Protein AF-A0A644W2Z3-F1 (afdb_monomer)

Radius of gyration: 25.68 Å; Cα contacts (8 Å, |Δi|>4): 340; chains: 1; bounding box: 60×40×108 Å

Mean predicted aligned error: 16.36 Å

Solvent-accessible surface area (backbone atoms only — not comparable to full-atom values): 16201 Å² total; per-residue (Å²): 137,87,83,84,83,78,84,81,80,83,79,80,77,82,80,78,77,84,77,91,68,95,69,83,74,80,77,59,78,66,73,78,64,91,56,64,47,44,32,30,43,42,56,93,94,45,78,45,81,32,85,63,84,60,88,84,63,58,72,86,45,50,69,46,75,46,77,49,80,55,72,79,65,33,70,81,72,58,64,94,66,31,38,37,41,35,30,56,38,76,94,42,46,70,62,50,50,54,54,52,69,72,38,80,87,69,62,69,73,77,52,69,68,64,51,45,52,51,52,52,50,51,62,73,50,36,53,70,62,67,74,42,84,70,76,43,33,40,53,72,45,79,69,48,68,73,48,52,83,80,54,59,94,83,44,50,63,40,83,45,53,73,68,54,46,44,55,49,22,52,76,55,81,26,43,38,70,30,37,39,79,48,76,46,78,77,49,85,49,30,38,33,35,38,74,44,55,31,40,39,38,44,47,77,52,88,41,64,79,99,46,85,43,58,66,49,80,46,64,45,74,70,86,75,79,88,80,68,95,74,42,37,32,30,32,35,57,36,78,91,76,72,42,78,40,81,78,43,40,77,54,56,70,81,80,78,73,87,124

Foldseek 3Di:
DDDDDDDDDPPPPPPPDDDDDPPPPPQDPDDPPPQDAWEWEDQPPDIATDSDDDPPDDPVQWDDKDWADDPVVCVVVDDDPTHIYTYGDNVCPVVVVVVSVVVPRPLPPPDLVQVLVVVVVLLVLLVVLQPDDAAAEADDDPSCVVNVVVDDPPGSYDDDDPVRVQVVCVVVVQKDWHWYWDKDDPHNFKIFIATWIKMWGKDADFDQVVHTDGMDITIDTDDDDDPDDFGQWMWGQDPVVRHIDTPDGDSHDPPPPPD

pLDDT: mean 76.12, std 21.19, range [25.47, 96.94]

Nearest PDB structures (foldseek):
  1std-assembly1_A  TM=4.088E-01  e=5.490E-01  Pyricularia grisea
  5std-assembly1_A  TM=3.523E-01  e=4.591E-01  Pyricularia grisea
  3clo-assembly2_C-2  TM=1.960E-01  e=9.961E-01  Bacteroides thetaiotaomicron VPI-5482
  7ye4-assembly1_P  TM=2.537E-01  e=9.582E+00  Escherichia coli O157:H7

Sequence (259 aa):
MRYIFSILIFSLSLLAYGQDKNDINVRINNEPLDSLPKFVIKMDKTEYFLDSIPNSINPNWIDKIEVLKSEEQKYLYGNGNGVVLIYPKKKYFKQISSLLETIPNNQEQIDKQTLDSIYLKALNSRIDLQLSSGWKFIEPNEQIDRIKNNFDHNSVYKFLSADELFDYAYKHGKSLKLYRVTHKQISNDTIDINFGDLALKVKKGIFFKNGLHFREANYSIACGGTNGYIPDFRFVYDKETNNWKIIGGNCKTPEWTDK

Structure (mmCIF, N/CA/C/O backbone):
data_AF-A0A644W2Z3-F1
#
_entry.id   AF-A0A644W2Z3-F1
#
loop_
_atom_site.group_PDB
_atom_site.id
_atom_site.type_symbol
_atom_site.label_atom_id
_atom_site.label_alt_id
_atom_site.label_comp_id
_atom_site.label_asym_id
_atom_site.label_entity_id
_atom_site.label_seq_id
_atom_site.pdbx_PDB_ins_code
_atom_site.Cartn_x
_atom_site.Cartn_y
_atom_site.Cartn_z
_atom_site.occupancy
_atom_site.B_iso_or_equiv
_atom_site.auth_seq_id
_atom_site.auth_comp_id
_atom_site.auth_asym_id
_atom_site.auth_atom_id
_atom_site.pdbx_PDB_model_num
ATOM 1 N N . MET A 1 1 ? 16.800 -9.807 -78.784 1.00 40.53 1 MET A N 1
ATOM 2 C CA . MET A 1 1 ? 17.131 -10.635 -77.604 1.00 40.53 1 MET A CA 1
ATOM 3 C C . MET A 1 1 ? 16.375 -10.082 -76.406 1.00 40.53 1 MET A C 1
ATOM 5 O O . MET A 1 1 ? 16.626 -8.950 -76.018 1.00 40.53 1 MET A O 1
ATOM 9 N N . ARG A 1 2 ? 15.371 -10.819 -75.918 1.00 31.81 2 ARG A N 1
ATOM 10 C CA . ARG A 1 2 ? 14.531 -10.457 -74.765 1.00 31.81 2 ARG A CA 1
ATOM 11 C C . ARG A 1 2 ? 15.183 -11.030 -73.506 1.00 31.81 2 ARG A C 1
ATOM 13 O O . ARG A 1 2 ? 15.271 -12.247 -73.400 1.00 31.81 2 ARG A O 1
ATOM 20 N N . TYR A 1 3 ? 15.609 -10.180 -72.577 1.00 39.88 3 TYR A N 1
ATOM 21 C CA . TYR A 1 3 ? 16.025 -10.617 -71.245 1.00 39.88 3 TYR A CA 1
ATOM 22 C C . TYR A 1 3 ? 14.854 -10.422 -70.281 1.00 39.88 3 TYR A C 1
ATOM 24 O O . TYR A 1 3 ? 14.465 -9.301 -69.966 1.00 39.88 3 TYR A O 1
ATOM 32 N N . ILE A 1 4 ? 14.258 -11.542 -69.880 1.00 38.62 4 ILE A N 1
ATOM 33 C CA . ILE A 1 4 ? 13.295 -11.648 -68.786 1.00 38.62 4 ILE A CA 1
ATOM 34 C C . ILE A 1 4 ? 14.135 -11.719 -67.509 1.00 38.62 4 ILE A C 1
ATOM 36 O O . ILE A 1 4 ? 14.845 -12.700 -67.306 1.00 38.62 4 ILE A O 1
ATOM 40 N N . PHE A 1 5 ? 14.096 -10.681 -66.674 1.00 36.28 5 PHE A N 1
ATOM 41 C CA . PHE A 1 5 ? 14.644 -10.762 -65.321 1.00 36.28 5 PHE A CA 1
ATOM 42 C C . PHE A 1 5 ? 13.539 -11.249 -64.386 1.00 36.28 5 PHE A C 1
ATOM 44 O O . PHE A 1 5 ? 12.604 -10.523 -64.052 1.00 36.28 5 PHE A O 1
ATOM 51 N N . SER A 1 6 ? 13.632 -12.525 -64.033 1.00 41.72 6 SER A N 1
ATOM 52 C CA . SER A 1 6 ? 12.763 -13.210 -63.085 1.00 41.72 6 SER A CA 1
ATOM 53 C C . SER A 1 6 ? 12.918 -12.609 -61.685 1.00 41.72 6 SER A C 1
ATOM 55 O O . SER A 1 6 ? 14.027 -12.495 -61.166 1.00 41.72 6 SER A O 1
ATOM 57 N N . ILE A 1 7 ? 11.795 -12.238 -61.072 1.00 42.91 7 ILE A N 1
ATOM 58 C CA . ILE A 1 7 ? 11.703 -11.778 -59.682 1.00 42.91 7 ILE A CA 1
ATOM 59 C C . ILE A 1 7 ? 11.961 -12.976 -58.760 1.00 42.91 7 ILE A C 1
ATOM 61 O O . ILE A 1 7 ? 11.204 -13.946 -58.770 1.00 42.91 7 ILE A O 1
ATOM 65 N N . LEU A 1 8 ? 13.025 -12.908 -57.958 1.00 31.17 8 LEU A N 1
ATOM 66 C CA . LEU A 1 8 ? 13.339 -13.898 -56.930 1.00 31.17 8 LEU A CA 1
ATOM 67 C C . LEU A 1 8 ? 12.617 -13.505 -55.628 1.00 31.17 8 LEU A C 1
ATOM 69 O O . LEU A 1 8 ? 13.056 -12.612 -54.905 1.00 31.17 8 LEU A O 1
ATOM 73 N N . ILE A 1 9 ? 11.482 -14.144 -55.346 1.00 38.66 9 ILE A N 1
ATOM 74 C CA . ILE A 1 9 ? 10.761 -14.001 -54.075 1.00 38.66 9 ILE A CA 1
ATOM 75 C C . ILE A 1 9 ? 11.461 -14.899 -53.049 1.00 38.66 9 ILE A C 1
ATOM 77 O O . ILE A 1 9 ? 11.311 -16.118 -53.081 1.00 38.66 9 ILE A O 1
ATOM 81 N N . PHE A 1 10 ? 12.236 -14.306 -52.139 1.00 34.66 10 PHE A N 1
ATOM 82 C CA . PHE A 1 10 ? 12.737 -15.011 -50.959 1.00 34.66 10 PHE A CA 1
ATOM 83 C C . PHE A 1 10 ? 11.573 -15.244 -49.988 1.00 34.66 10 PHE A C 1
ATOM 85 O O . PHE A 1 10 ? 11.178 -14.361 -49.228 1.00 34.66 10 PHE A O 1
ATOM 92 N N . SER A 1 11 ? 11.013 -16.452 -50.009 1.00 36.81 11 SER A N 1
ATOM 93 C CA . SER A 1 11 ? 10.163 -16.965 -48.940 1.00 36.81 11 SER A CA 1
ATOM 94 C C . SER A 1 11 ? 11.033 -17.263 -47.715 1.00 36.81 11 SER A C 1
ATOM 96 O O . SER A 1 11 ? 11.627 -18.336 -47.612 1.00 36.81 11 SER A O 1
ATOM 98 N N . LEU A 1 12 ? 11.129 -16.316 -46.782 1.00 36.84 12 LEU A N 1
ATOM 99 C CA . LEU A 1 12 ? 11.615 -16.599 -45.432 1.00 36.84 12 LEU A CA 1
ATOM 100 C C . LEU A 1 12 ? 10.528 -17.385 -44.694 1.00 36.84 12 LEU A C 1
ATOM 102 O O . LEU A 1 12 ? 9.583 -16.828 -44.138 1.00 36.84 12 LEU A O 1
ATOM 106 N N . SER A 1 13 ? 10.657 -18.708 -44.737 1.00 37.91 13 SER A N 1
ATOM 107 C CA . SER A 1 13 ? 9.928 -19.634 -43.884 1.00 37.91 13 SER A CA 1
ATOM 108 C C . SER A 1 13 ? 10.239 -19.322 -42.420 1.00 37.91 13 SER A C 1
ATOM 110 O O . SER A 1 13 ? 11.370 -19.483 -41.959 1.00 37.91 13 SER A O 1
ATOM 112 N N . LEU A 1 14 ? 9.211 -18.874 -41.703 1.00 32.94 14 LEU A N 1
ATOM 113 C CA . LEU A 1 14 ? 9.161 -18.767 -40.252 1.00 32.94 14 LEU A CA 1
ATOM 114 C C . LEU A 1 14 ? 9.416 -20.151 -39.639 1.00 32.94 14 LEU A C 1
ATOM 116 O O . LEU A 1 14 ? 8.505 -20.969 -39.530 1.00 32.94 14 LEU A O 1
ATOM 120 N N . LEU A 1 15 ? 10.651 -20.417 -39.219 1.00 34.41 15 LEU A N 1
ATOM 121 C CA . LEU A 1 15 ? 10.940 -21.497 -38.280 1.00 34.41 15 LEU A CA 1
ATOM 122 C C . LEU A 1 15 ? 10.570 -21.007 -36.879 1.00 34.41 15 LEU A C 1
ATOM 124 O O . LEU A 1 15 ? 11.398 -20.507 -36.121 1.00 34.41 15 LEU A O 1
ATOM 128 N N . ALA A 1 16 ? 9.281 -21.128 -36.566 1.00 32.34 16 ALA A N 1
ATOM 129 C CA . ALA A 1 16 ? 8.791 -21.136 -35.201 1.00 32.34 16 ALA A CA 1
ATOM 130 C C . ALA A 1 16 ? 9.330 -22.397 -34.512 1.00 32.34 16 ALA A C 1
ATOM 132 O O . ALA A 1 16 ? 8.786 -23.487 -34.666 1.00 32.34 16 ALA A O 1
ATOM 133 N N . TYR A 1 17 ? 10.421 -22.253 -33.762 1.00 34.41 17 TYR A N 1
ATOM 134 C CA . TYR A 1 17 ? 10.773 -23.237 -32.749 1.00 34.41 17 TYR A CA 1
ATOM 135 C C . TYR A 1 17 ? 9.863 -23.021 -31.543 1.00 34.41 17 TYR A C 1
ATOM 137 O O . TYR A 1 17 ? 9.961 -22.017 -30.836 1.00 34.41 17 TYR A O 1
ATOM 145 N N . G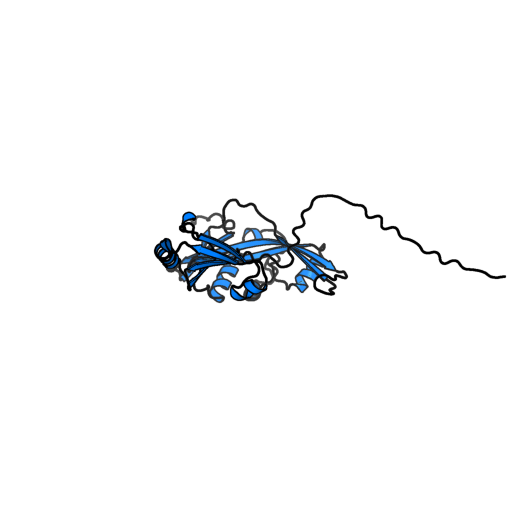LY A 1 18 ? 8.956 -23.975 -31.339 1.00 32.66 18 GLY A N 1
ATOM 146 C CA . GLY A 1 18 ? 8.237 -24.137 -30.090 1.00 32.66 18 GLY A CA 1
ATOM 147 C C . GLY A 1 18 ? 9.208 -24.566 -28.996 1.00 32.66 18 GLY A C 1
ATOM 148 O O . GLY A 1 18 ? 9.837 -25.618 -29.090 1.00 32.66 18 GLY A O 1
ATOM 149 N N . GLN A 1 19 ? 9.319 -23.748 -27.955 1.00 31.66 19 GLN A N 1
ATOM 150 C CA . GLN A 1 19 ? 9.671 -24.237 -26.632 1.00 31.66 19 GLN A CA 1
ATOM 151 C C . GLN A 1 19 ? 8.398 -24.231 -25.801 1.00 31.66 19 GLN A C 1
ATOM 153 O O . GLN A 1 19 ? 7.908 -23.188 -25.375 1.00 31.66 19 GLN A O 1
ATOM 158 N N . ASP A 1 20 ? 7.859 -25.432 -25.639 1.00 39.81 20 ASP A N 1
ATOM 159 C CA . ASP A 1 20 ? 6.899 -25.769 -24.609 1.00 39.81 20 ASP A CA 1
ATOM 160 C C . ASP A 1 20 ? 7.614 -25.721 -23.252 1.00 39.81 20 ASP A C 1
ATOM 162 O O . ASP A 1 20 ? 8.522 -26.508 -22.974 1.00 39.81 20 ASP A O 1
ATOM 166 N N . LYS A 1 21 ? 7.226 -24.751 -22.429 1.00 30.70 21 LYS A N 1
ATOM 167 C CA . LYS A 1 21 ? 7.188 -24.882 -20.976 1.00 30.70 21 LYS A CA 1
ATOM 168 C C . LYS A 1 21 ? 5.933 -24.159 -20.521 1.00 30.70 21 LYS A C 1
ATOM 170 O O . LYS A 1 21 ? 5.752 -22.982 -20.826 1.00 30.70 21 LYS A O 1
ATOM 175 N N . ASN A 1 22 ? 5.090 -24.890 -19.803 1.00 33.62 22 ASN A N 1
ATOM 176 C CA . ASN A 1 22 ? 3.887 -24.432 -19.119 1.00 33.62 22 ASN A CA 1
ATOM 177 C C . ASN A 1 22 ? 4.181 -23.349 -18.062 1.00 33.62 22 ASN A C 1
ATOM 179 O O . ASN A 1 22 ? 3.963 -23.559 -16.872 1.00 33.62 22 ASN A O 1
ATOM 183 N N . ASP A 1 23 ? 4.635 -22.175 -18.485 1.00 29.62 23 ASP A N 1
ATOM 184 C CA . ASP A 1 23 ? 4.556 -20.973 -17.673 1.00 29.62 23 ASP A CA 1
ATOM 185 C C . ASP A 1 23 ? 3.183 -20.361 -17.932 1.00 29.62 23 ASP A C 1
ATOM 187 O O . ASP A 1 23 ? 2.962 -19.645 -18.916 1.00 29.62 23 ASP A O 1
ATOM 191 N N . ILE A 1 24 ? 2.239 -20.661 -17.039 1.00 27.38 24 ILE A N 1
ATOM 192 C CA . ILE A 1 24 ? 0.998 -19.899 -16.908 1.00 27.38 24 ILE A CA 1
ATOM 193 C C . ILE A 1 24 ? 1.410 -18.468 -16.538 1.00 27.38 24 ILE A C 1
ATOM 195 O O . ILE A 1 24 ? 1.506 -18.096 -15.372 1.00 27.38 24 ILE A O 1
ATOM 199 N N . ASN A 1 25 ? 1.693 -17.648 -17.547 1.00 25.92 25 ASN A N 1
ATOM 200 C CA . ASN A 1 25 ? 1.822 -16.213 -17.383 1.00 25.92 25 ASN A CA 1
ATOM 201 C C . ASN A 1 25 ? 0.408 -15.670 -17.184 1.00 25.92 25 ASN A C 1
ATOM 203 O O . ASN A 1 25 ? -0.312 -15.401 -18.149 1.00 25.92 25 ASN A O 1
ATOM 207 N N . VAL A 1 26 ? 0.002 -15.524 -15.922 1.00 25.47 26 VAL A N 1
ATOM 208 C CA . VAL A 1 26 ? -1.188 -14.756 -15.556 1.00 25.47 26 VAL A CA 1
ATOM 209 C C . VAL A 1 26 ? -0.914 -13.307 -15.953 1.00 25.47 26 VAL A C 1
ATOM 211 O O . VAL A 1 26 ? -0.266 -12.541 -15.245 1.00 25.47 26 VAL A O 1
ATOM 214 N N . ARG A 1 27 ? -1.343 -12.948 -17.163 1.00 32.06 27 ARG A N 1
ATOM 215 C CA . ARG A 1 27 ? -1.195 -11.606 -17.719 1.00 32.06 27 ARG A CA 1
ATOM 216 C C . ARG A 1 27 ? -2.307 -10.738 -17.150 1.00 32.06 27 ARG A C 1
ATOM 218 O O . ARG A 1 27 ? -3.356 -10.584 -17.776 1.00 32.06 27 ARG A O 1
ATOM 225 N N . ILE A 1 28 ? -2.083 -10.186 -15.966 1.00 31.64 28 ILE A N 1
ATOM 226 C CA . ILE A 1 28 ? -3.031 -9.257 -15.368 1.00 31.64 28 ILE A CA 1
ATOM 227 C C . ILE A 1 28 ? -2.881 -7.912 -16.095 1.00 31.64 28 ILE A C 1
ATOM 229 O O . ILE A 1 28 ? -1.874 -7.225 -15.955 1.00 31.64 28 ILE A O 1
ATOM 233 N N . ASN A 1 29 ? -3.820 -7.593 -16.989 1.00 31.50 29 ASN A N 1
ATOM 234 C CA . ASN A 1 29 ? -3.908 -6.271 -17.611 1.00 31.50 29 ASN A CA 1
ATOM 235 C C . ASN A 1 29 ? -5.075 -5.582 -16.930 1.00 31.50 29 ASN A C 1
ATOM 237 O O . ASN A 1 29 ? -6.196 -6.076 -17.046 1.00 31.50 29 ASN A O 1
ATOM 241 N N . ASN A 1 30 ? -4.767 -4.489 -16.239 1.00 34.69 30 ASN A N 1
ATOM 242 C CA . ASN A 1 30 ? -5.478 -3.987 -15.064 1.00 34.69 30 ASN A CA 1
ATOM 243 C C . ASN A 1 30 ? -5.207 -4.909 -13.889 1.00 34.69 30 ASN A C 1
ATOM 245 O O . ASN A 1 30 ? -5.552 -6.081 -13.951 1.00 34.69 30 ASN A O 1
ATOM 249 N N . GLU A 1 31 ? -4.561 -4.388 -12.851 1.00 36.16 31 GLU A N 1
ATOM 250 C CA . GLU A 1 31 ? -4.489 -5.046 -11.549 1.00 36.16 31 GLU A CA 1
ATOM 251 C C . GLU A 1 31 ? -5.828 -5.717 -11.218 1.00 36.16 31 GLU A C 1
ATOM 253 O O . GLU A 1 31 ? -6.879 -5.122 -11.493 1.00 36.16 31 GLU A O 1
ATOM 258 N N . PRO A 1 32 ? -5.851 -6.882 -10.549 1.00 35.56 32 PRO A N 1
ATOM 259 C CA . PRO A 1 32 ? -6.930 -7.021 -9.603 1.00 35.56 32 PRO A CA 1
ATOM 260 C C . PRO A 1 32 ? -6.643 -5.910 -8.588 1.00 35.56 32 PRO A C 1
ATOM 262 O O . PRO A 1 32 ? -5.657 -5.981 -7.853 1.00 35.56 32 PRO A O 1
ATOM 265 N N . LEU A 1 33 ? -7.477 -4.867 -8.531 1.00 44.34 33 LEU A N 1
ATOM 266 C CA . LEU A 1 33 ? -7.661 -4.256 -7.222 1.00 44.34 33 LEU A CA 1
ATOM 267 C C . LEU A 1 33 ? -7.884 -5.450 -6.290 1.00 44.34 33 LEU A C 1
ATOM 269 O O . LEU A 1 33 ? -8.746 -6.276 -6.589 1.00 44.34 33 LEU A O 1
ATOM 273 N N . ASP A 1 34 ? -7.149 -5.573 -5.193 1.00 42.09 34 ASP A N 1
ATOM 274 C CA . ASP A 1 34 ? -7.444 -6.550 -4.136 1.00 42.09 34 ASP A CA 1
ATOM 275 C C . ASP A 1 34 ? -8.812 -6.273 -3.468 1.00 42.09 34 ASP A C 1
ATOM 277 O O . ASP A 1 34 ? -9.055 -6.581 -2.305 1.00 42.09 34 ASP A O 1
ATOM 281 N N . SER A 1 35 ? -9.762 -5.678 -4.186 1.00 52.62 35 SER A N 1
ATOM 282 C CA . SER A 1 35 ? -11.155 -5.740 -3.837 1.00 52.62 35 SER A CA 1
ATOM 283 C C . SER A 1 35 ? -11.665 -7.129 -4.175 1.00 52.62 35 SER A C 1
ATOM 285 O O . SER A 1 35 ? -11.906 -7.473 -5.338 1.00 52.62 35 SER A O 1
ATOM 287 N N . LEU A 1 36 ? -11.888 -7.912 -3.128 1.00 55.03 36 LEU A N 1
ATOM 288 C CA . LEU A 1 36 ? -12.930 -8.929 -3.130 1.00 55.03 36 LEU A CA 1
ATOM 289 C C . LEU A 1 36 ? -14.176 -8.396 -3.870 1.00 55.03 36 LEU A C 1
ATOM 291 O O . LEU A 1 36 ? -14.434 -7.185 -3.840 1.00 55.03 36 LEU A O 1
ATOM 295 N N . PRO A 1 37 ? -14.942 -9.259 -4.561 1.00 59.62 37 PRO A N 1
ATOM 296 C CA . PRO A 1 37 ? -16.184 -8.811 -5.167 1.00 59.62 37 PRO A CA 1
ATOM 297 C C . PRO A 1 37 ? -17.046 -8.152 -4.090 1.00 59.62 37 PRO A C 1
ATOM 299 O O . PRO A 1 37 ? -17.122 -8.641 -2.962 1.00 59.62 37 PRO A O 1
ATOM 302 N N . LYS A 1 38 ? -17.684 -7.034 -4.433 1.00 70.81 38 LYS A N 1
ATOM 303 C CA . LYS A 1 38 ? -18.534 -6.330 -3.475 1.00 70.81 38 LYS A CA 1
ATOM 304 C C . LYS A 1 38 ? -19.721 -7.226 -3.142 1.00 70.81 38 LYS A C 1
ATOM 306 O O . LYS A 1 38 ? -20.399 -7.716 -4.052 1.00 70.81 38 LYS A O 1
ATOM 311 N N . PHE A 1 39 ? -19.971 -7.445 -1.859 1.00 78.31 39 PHE A N 1
ATOM 312 C CA . PHE A 1 39 ? -21.114 -8.226 -1.418 1.00 78.31 39 PHE A CA 1
ATOM 313 C C . PHE A 1 39 ? -22.288 -7.295 -1.141 1.00 78.31 39 PHE A C 1
ATOM 315 O O . PHE A 1 39 ? -22.134 -6.253 -0.508 1.00 78.31 39 PHE A O 1
ATOM 322 N N . VAL A 1 40 ? -23.475 -7.670 -1.609 1.00 82.38 40 VAL A N 1
ATOM 323 C CA . VAL A 1 40 ? -24.702 -6.920 -1.341 1.00 82.38 40 VAL A CA 1
ATOM 324 C C . VAL A 1 40 ? -25.759 -7.877 -0.823 1.00 82.38 40 VAL A C 1
ATOM 326 O O . VAL A 1 40 ? -26.166 -8.799 -1.528 1.00 82.38 40 VAL A O 1
ATOM 329 N N . ILE A 1 41 ? -26.229 -7.656 0.402 1.00 85.44 41 ILE A N 1
ATOM 330 C CA . ILE A 1 41 ? -27.382 -8.382 0.936 1.00 85.44 41 ILE A CA 1
ATOM 331 C C . ILE A 1 41 ? -28.651 -7.623 0.550 1.00 85.44 41 ILE A C 1
ATOM 333 O O . ILE A 1 41 ? -28.832 -6.468 0.938 1.00 85.44 41 ILE A O 1
ATOM 337 N N . LYS A 1 42 ? -29.538 -8.281 -0.203 1.00 86.94 42 LYS A N 1
ATOM 338 C CA . LYS A 1 42 ? -30.839 -7.746 -0.620 1.00 86.94 42 LYS A CA 1
ATOM 339 C C . LYS A 1 42 ? -31.955 -8.279 0.270 1.00 86.94 42 LYS A C 1
ATOM 341 O O . LYS A 1 42 ? -32.288 -9.462 0.211 1.00 86.94 42 LYS A O 1
ATOM 346 N N . MET A 1 43 ? -32.556 -7.394 1.063 1.00 87.12 43 MET A N 1
ATOM 347 C CA . MET A 1 43 ? -33.732 -7.688 1.887 1.00 87.12 43 MET A CA 1
ATOM 348 C C . MET A 1 43 ? -34.902 -6.812 1.432 1.00 87.12 43 MET A C 1
ATOM 350 O O . MET A 1 43 ? -34.973 -5.628 1.754 1.00 87.12 43 MET A O 1
ATOM 354 N N . ASP A 1 44 ? -35.811 -7.396 0.647 1.00 84.69 44 ASP A N 1
ATOM 355 C CA . ASP A 1 44 ? -36.904 -6.697 -0.045 1.00 84.69 44 ASP A CA 1
ATOM 356 C C . ASP A 1 44 ? -36.415 -5.476 -0.855 1.00 84.69 44 ASP A C 1
ATOM 358 O O . ASP A 1 44 ? -35.837 -5.648 -1.927 1.00 84.69 44 ASP A O 1
ATOM 362 N N . LYS A 1 45 ? -36.663 -4.251 -0.369 1.00 82.06 45 LYS A N 1
ATOM 363 C CA . LYS A 1 45 ? -36.268 -2.985 -1.019 1.00 82.06 45 LYS A CA 1
ATOM 364 C C . LYS A 1 45 ? -34.972 -2.393 -0.458 1.00 82.06 45 LYS A C 1
ATOM 366 O O . LYS A 1 45 ? -34.543 -1.344 -0.930 1.00 82.06 45 LYS A O 1
ATOM 371 N N . THR A 1 46 ? -34.377 -3.032 0.544 1.00 81.12 46 THR A N 1
ATOM 372 C CA . THR A 1 46 ? -33.181 -2.538 1.226 1.00 81.12 46 THR A CA 1
ATOM 373 C C . THR A 1 46 ? -31.955 -3.310 0.758 1.00 81.12 46 THR A C 1
ATOM 375 O O . THR A 1 46 ? -31.964 -4.544 0.701 1.00 81.12 46 THR A O 1
ATOM 378 N N . GLU A 1 47 ? -30.889 -2.579 0.445 1.00 84.38 47 GLU A N 1
ATOM 379 C CA . GLU A 1 47 ? -29.594 -3.128 0.053 1.00 84.38 47 GLU A CA 1
ATOM 380 C C . GLU A 1 47 ? -28.551 -2.798 1.126 1.00 84.38 47 GLU A C 1
ATOM 382 O O . GLU A 1 47 ? -28.436 -1.651 1.555 1.00 84.38 47 GLU A O 1
ATOM 387 N N . TYR A 1 48 ? -27.793 -3.806 1.556 1.00 80.44 48 TYR A N 1
ATOM 388 C CA . TYR A 1 48 ? -26.697 -3.657 2.512 1.00 80.44 48 TYR A CA 1
ATOM 389 C C . TYR A 1 48 ? -25.384 -3.992 1.819 1.00 80.44 48 TYR A C 1
ATOM 391 O O . TYR A 1 48 ? -25.196 -5.125 1.373 1.00 80.44 48 TYR A O 1
ATOM 399 N N . PHE A 1 49 ? -24.492 -3.011 1.724 1.00 77.69 49 PHE A N 1
ATOM 400 C CA . PHE A 1 49 ? -23.193 -3.151 1.077 1.00 77.69 49 PHE A CA 1
ATOM 401 C C . PHE A 1 49 ? -22.158 -3.633 2.085 1.00 77.69 49 PHE A C 1
ATOM 403 O O . PHE A 1 49 ? -22.030 -3.062 3.162 1.00 77.69 49 PHE A O 1
ATOM 410 N N . LEU A 1 50 ? -21.430 -4.683 1.725 1.00 70.44 50 LEU A N 1
ATOM 411 C CA . LEU A 1 50 ? -20.480 -5.346 2.600 1.00 70.44 50 LEU A CA 1
ATOM 412 C C . LEU A 1 50 ? -19.166 -5.602 1.865 1.00 70.44 50 LEU A C 1
ATOM 414 O O . LEU A 1 50 ? -19.154 -6.093 0.733 1.00 70.44 50 LEU A O 1
ATOM 418 N N . ASP A 1 51 ? -18.060 -5.346 2.557 1.00 62.94 51 ASP A N 1
ATOM 419 C CA . ASP A 1 51 ? -16.720 -5.701 2.077 1.00 62.94 51 ASP A CA 1
ATOM 420 C C . ASP A 1 51 ? -16.435 -7.202 2.242 1.00 62.94 51 ASP A C 1
ATOM 422 O O . ASP A 1 51 ? -15.601 -7.778 1.545 1.00 62.94 51 ASP A O 1
ATOM 426 N N . SER A 1 52 ? -17.143 -7.865 3.163 1.00 66.25 52 SER A N 1
ATOM 427 C CA . SER A 1 52 ? -17.093 -9.315 3.363 1.00 66.25 52 SER A CA 1
ATOM 428 C C . SER A 1 52 ? -18.381 -9.834 4.002 1.00 66.25 52 SER A C 1
ATOM 430 O O . SER A 1 52 ? -19.091 -9.088 4.676 1.00 66.25 52 SER A O 1
ATOM 432 N N . ILE A 1 53 ? -18.685 -11.120 3.806 1.00 68.94 53 ILE A N 1
ATOM 433 C CA . ILE A 1 53 ? -19.824 -11.764 4.469 1.00 68.94 53 ILE A CA 1
ATOM 434 C C . ILE A 1 53 ? -19.456 -12.108 5.912 1.00 68.94 53 ILE A C 1
ATOM 436 O O . ILE A 1 53 ? -18.493 -12.844 6.127 1.00 68.94 53 ILE A O 1
ATOM 440 N N . PRO A 1 54 ? -20.224 -11.629 6.905 1.00 67.19 54 PRO A N 1
ATOM 441 C CA . PRO A 1 54 ? -20.000 -11.986 8.295 1.00 67.19 54 PRO A CA 1
ATOM 442 C C . PRO A 1 54 ? -20.138 -13.494 8.498 1.00 67.19 54 PRO A C 1
ATOM 444 O O . PRO A 1 54 ? -21.145 -14.088 8.110 1.00 67.19 54 PRO A O 1
ATOM 447 N N . ASN A 1 55 ? -19.177 -14.099 9.200 1.00 71.12 55 ASN A N 1
ATOM 448 C CA . ASN A 1 55 ? -19.217 -15.522 9.566 1.00 71.12 55 ASN A CA 1
ATOM 449 C C . ASN A 1 55 ? -20.460 -15.895 10.402 1.00 71.12 55 ASN A C 1
ATOM 451 O O . ASN A 1 55 ? -20.809 -17.067 10.511 1.00 71.12 55 ASN A O 1
ATOM 455 N N . SER A 1 56 ? -21.123 -14.902 11.004 1.00 73.19 56 SER A N 1
ATOM 456 C CA . SER A 1 56 ? -22.359 -15.050 11.776 1.00 73.19 56 SER A CA 1
ATOM 457 C C . SER A 1 56 ? -23.612 -15.255 10.916 1.00 73.19 56 SER A C 1
ATOM 459 O O . SER A 1 56 ? -24.646 -15.665 11.446 1.00 73.19 56 SER A O 1
ATOM 461 N N . ILE A 1 57 ? -23.551 -15.005 9.602 1.00 78.00 57 ILE A N 1
ATOM 462 C CA . ILE A 1 57 ? -24.664 -15.297 8.695 1.00 78.00 57 ILE A CA 1
ATOM 463 C C . ILE A 1 57 ? -24.667 -16.791 8.385 1.00 78.00 57 ILE A C 1
ATOM 465 O O . ILE A 1 57 ? -23.792 -17.311 7.696 1.00 78.00 57 ILE A O 1
ATOM 469 N N . ASN A 1 58 ? -25.692 -17.492 8.868 1.00 83.00 58 ASN A N 1
ATOM 470 C CA . ASN A 1 58 ? -25.845 -18.916 8.599 1.00 83.00 58 ASN A CA 1
ATOM 471 C C . ASN A 1 58 ? -26.194 -19.149 7.112 1.00 83.00 58 ASN A C 1
ATOM 473 O O . ASN A 1 58 ? -27.202 -18.609 6.643 1.00 83.00 58 ASN A O 1
ATOM 477 N N . PRO A 1 59 ? -25.460 -20.007 6.377 1.00 85.19 59 PRO A N 1
ATOM 478 C CA . PRO A 1 59 ? -25.749 -20.301 4.971 1.00 85.19 59 PRO A CA 1
ATOM 479 C C . PRO A 1 59 ? -27.177 -20.801 4.711 1.00 85.19 59 PRO A C 1
ATOM 481 O O . PRO A 1 59 ? -27.759 -20.505 3.671 1.00 85.19 59 PRO A O 1
ATOM 484 N N . ASN A 1 60 ? -27.800 -21.491 5.674 1.00 86.88 60 ASN A N 1
ATOM 485 C CA . ASN A 1 60 ? -29.179 -21.979 5.549 1.00 86.88 60 ASN A CA 1
ATOM 486 C C . ASN A 1 60 ? -30.224 -20.852 5.502 1.00 86.88 60 ASN A C 1
ATOM 488 O O . ASN A 1 60 ? -31.383 -21.091 5.128 1.00 86.88 60 ASN A O 1
ATOM 492 N N . TRP A 1 61 ? -29.838 -19.637 5.899 1.00 90.69 61 TRP A N 1
ATOM 493 C CA . TRP A 1 61 ? -30.677 -18.448 5.815 1.00 90.69 61 TRP A CA 1
ATOM 494 C C . TRP A 1 61 ? -30.706 -17.848 4.415 1.00 90.69 61 TRP A C 1
ATOM 496 O O . TRP A 1 61 ? -31.579 -17.029 4.147 1.00 90.69 61 TRP A O 1
ATOM 506 N N . ILE A 1 62 ? -29.805 -18.263 3.526 1.00 90.56 62 ILE A N 1
ATOM 507 C CA . ILE A 1 62 ? -29.713 -17.764 2.158 1.00 90.56 62 ILE A CA 1
ATOM 508 C C . ILE A 1 62 ? -30.726 -18.507 1.279 1.00 90.56 62 ILE A C 1
ATOM 510 O O . ILE A 1 62 ? -30.894 -19.724 1.377 1.00 90.56 62 ILE A O 1
ATOM 514 N N . ASP A 1 63 ? -31.444 -17.748 0.459 1.00 91.25 63 ASP A N 1
ATOM 515 C CA . ASP A 1 63 ? -32.382 -18.243 -0.549 1.00 91.25 63 ASP A CA 1
ATOM 516 C C . ASP A 1 63 ? -31.707 -18.333 -1.921 1.00 91.25 63 ASP A C 1
ATOM 518 O O . ASP A 1 63 ? -31.793 -19.350 -2.606 1.00 91.25 63 ASP A O 1
ATOM 522 N N . LYS A 1 64 ? -30.974 -17.278 -2.298 1.00 91.00 64 LYS A N 1
ATOM 523 C CA . LYS A 1 64 ? -30.324 -17.163 -3.605 1.00 91.00 64 LYS A CA 1
ATOM 524 C C . LYS A 1 64 ? -29.019 -16.381 -3.509 1.00 91.00 64 LYS A C 1
ATOM 526 O O . LYS A 1 64 ? -28.911 -15.436 -2.730 1.00 91.00 64 LYS A O 1
ATOM 531 N N . ILE A 1 65 ? -28.052 -16.749 -4.346 1.00 88.38 65 ILE A N 1
ATOM 532 C CA . ILE A 1 65 ? -26.837 -15.971 -4.599 1.00 88.38 65 ILE A CA 1
ATOM 533 C C . ILE A 1 65 ? -26.755 -15.710 -6.103 1.00 88.38 65 ILE A C 1
ATOM 535 O O . ILE A 1 65 ? -26.891 -16.638 -6.899 1.00 88.38 65 ILE A O 1
ATOM 539 N N . GLU A 1 66 ? -26.537 -14.460 -6.495 1.00 86.88 66 GLU A N 1
ATOM 540 C CA . GLU A 1 66 ? -26.309 -14.064 -7.884 1.00 86.88 66 GLU A CA 1
ATOM 541 C C . GLU A 1 66 ? -24.941 -13.407 -8.017 1.00 86.88 66 GLU A C 1
ATOM 543 O O . GLU A 1 66 ? -24.571 -12.549 -7.221 1.00 86.88 66 GLU A O 1
ATOM 548 N N . VAL A 1 67 ? -24.195 -13.792 -9.051 1.00 83.00 67 VAL A N 1
ATOM 549 C CA . VAL A 1 67 ? -22.902 -13.184 -9.37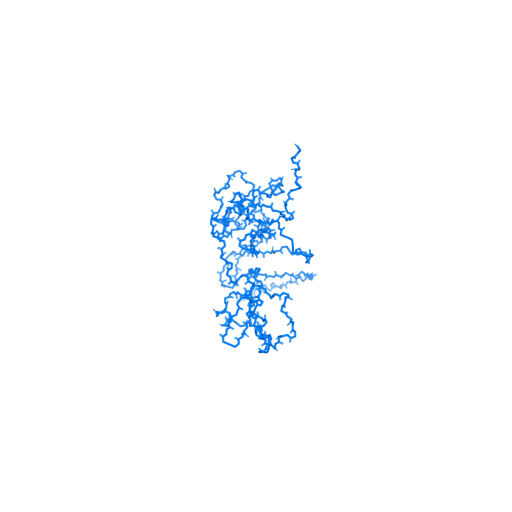2 1.00 83.00 67 VAL A CA 1
ATOM 550 C C . VAL A 1 67 ? -23.067 -12.371 -10.645 1.00 83.00 67 VAL A C 1
ATOM 552 O O . VAL A 1 67 ? -23.228 -12.935 -11.730 1.00 83.00 67 VAL A O 1
ATOM 555 N N . LEU A 1 68 ? -23.030 -11.048 -10.513 1.00 77.38 68 LEU A N 1
ATOM 556 C CA . LEU A 1 68 ? -23.156 -10.127 -11.636 1.00 77.38 68 LEU A CA 1
ATOM 557 C C . LEU A 1 68 ? -21.796 -9.975 -12.317 1.00 77.38 68 LEU A C 1
ATOM 559 O O . LEU A 1 68 ? -20.829 -9.490 -11.723 1.00 77.38 68 LEU A O 1
ATOM 563 N N . LYS A 1 69 ? -21.727 -10.431 -13.570 1.00 68.38 69 LYS A N 1
ATOM 564 C CA . LYS A 1 69 ? -20.498 -10.455 -14.378 1.00 68.38 69 LYS A CA 1
ATOM 565 C C . LYS A 1 69 ? -20.505 -9.446 -15.531 1.00 68.38 69 LYS A C 1
ATOM 567 O O . LYS A 1 69 ? -19.440 -9.202 -16.090 1.00 68.38 69 LYS A O 1
ATOM 572 N N . SER A 1 70 ? -21.659 -8.877 -15.895 1.00 65.62 70 SER A N 1
ATOM 573 C CA . SER A 1 70 ? -21.788 -7.951 -17.031 1.00 65.62 70 SER A CA 1
ATOM 574 C C . SER A 1 70 ? -21.405 -6.514 -16.664 1.00 65.62 70 SER A C 1
ATOM 576 O O . SER A 1 70 ? -21.678 -6.047 -15.561 1.00 65.62 70 SER A O 1
ATOM 578 N N . GLU A 1 71 ? -20.779 -5.803 -17.606 1.00 60.78 71 GLU A N 1
ATOM 579 C CA . GLU A 1 71 ? -20.255 -4.439 -17.414 1.00 60.78 71 GLU A CA 1
ATOM 580 C C . GLU A 1 71 ? -21.343 -3.408 -17.060 1.00 60.78 71 GLU A C 1
ATOM 582 O O . GLU A 1 71 ? -21.130 -2.543 -16.215 1.00 60.78 71 GLU A O 1
ATOM 587 N N . GLU A 1 72 ? -22.544 -3.541 -17.624 1.00 58.75 72 GLU A N 1
ATOM 588 C CA . GLU A 1 72 ? -23.672 -2.628 -17.377 1.00 58.75 72 GLU A CA 1
ATOM 589 C C . GLU A 1 72 ? -24.184 -2.696 -15.929 1.00 58.75 72 GLU A C 1
ATOM 591 O O . GLU A 1 72 ? -24.564 -1.685 -15.342 1.00 58.75 72 GLU A O 1
ATOM 596 N N . GLN A 1 73 ? -24.151 -3.882 -15.317 1.00 55.31 73 GLN A N 1
ATOM 597 C CA . GLN A 1 73 ? -24.611 -4.088 -13.942 1.00 55.31 73 GLN A CA 1
ATOM 598 C C . GLN A 1 73 ? -23.545 -3.692 -12.908 1.00 55.31 73 GLN A C 1
ATOM 600 O O . GLN A 1 73 ? -23.890 -3.340 -11.782 1.00 55.31 73 GLN A O 1
ATOM 605 N N . LYS A 1 74 ? -22.259 -3.668 -13.290 1.00 56.25 74 LYS A N 1
ATOM 606 C CA . LYS A 1 74 ? -21.161 -3.154 -12.450 1.00 56.25 74 LYS A CA 1
ATOM 607 C C . LYS A 1 74 ? -21.262 -1.641 -12.216 1.00 56.25 74 LYS A C 1
ATOM 609 O O . LYS A 1 74 ? -20.856 -1.173 -11.153 1.00 56.25 74 LYS A O 1
ATOM 614 N N . TYR A 1 75 ? -21.851 -0.890 -13.155 1.00 56.34 75 TYR A N 1
ATOM 615 C CA . TYR A 1 75 ? -22.002 0.570 -13.062 1.00 56.34 75 TYR A CA 1
ATOM 616 C C . TYR A 1 75 ? -22.852 1.016 -11.858 1.00 56.34 75 TYR A C 1
ATOM 618 O O . TYR A 1 75 ? -22.574 2.052 -11.263 1.00 56.34 75 TYR A O 1
ATOM 626 N N . LEU A 1 76 ? -23.848 0.215 -11.455 1.00 55.88 76 LEU A N 1
ATOM 627 C CA . LEU A 1 76 ? -24.744 0.535 -10.332 1.00 55.88 76 LEU A CA 1
ATOM 628 C C . LEU A 1 76 ? -24.118 0.300 -8.950 1.00 55.88 76 LEU A C 1
ATOM 630 O O . LEU A 1 76 ? -24.494 0.955 -7.984 1.00 55.88 76 LEU A O 1
ATOM 634 N N . TYR A 1 77 ? -23.181 -0.641 -8.843 1.00 58.59 77 TYR A N 1
ATOM 635 C CA . TYR A 1 77 ? -22.696 -1.152 -7.553 1.00 58.59 77 TYR A CA 1
ATOM 636 C C . TYR A 1 77 ? -21.236 -0.776 -7.253 1.00 58.59 77 TYR A C 1
ATOM 638 O O . TYR A 1 77 ? -20.811 -0.831 -6.092 1.00 58.59 77 TYR A O 1
ATOM 646 N N . GLY A 1 78 ? -20.506 -0.324 -8.277 1.00 52.06 78 GLY A N 1
ATOM 647 C CA . GLY A 1 78 ? -19.119 0.110 -8.192 1.00 52.06 78 GLY A CA 1
ATOM 648 C C . GLY A 1 78 ? -18.131 -1.054 -8.079 1.00 52.06 78 GLY A C 1
ATOM 649 O O . GLY A 1 78 ? -18.367 -2.027 -7.364 1.00 52.06 78 GLY A O 1
ATOM 650 N N . ASN A 1 79 ? -16.980 -0.870 -8.730 1.00 53.34 79 ASN A N 1
ATOM 651 C CA . ASN A 1 79 ? -15.781 -1.715 -8.731 1.00 53.34 79 ASN A CA 1
ATOM 652 C C . ASN A 1 79 ? -15.709 -2.848 -9.788 1.00 53.34 79 ASN A C 1
ATOM 654 O O . ASN A 1 79 ? -16.691 -3.510 -10.122 1.00 53.34 79 ASN A O 1
ATOM 658 N N . GLY A 1 80 ? -14.505 -3.043 -10.344 1.00 54.25 80 GLY A N 1
ATOM 659 C CA . GLY A 1 80 ? -14.227 -3.817 -11.566 1.00 54.25 80 GLY A CA 1
ATOM 660 C C . GLY A 1 80 ? -14.273 -5.345 -11.425 1.00 54.25 80 GLY A C 1
ATOM 661 O O . GLY A 1 80 ? -14.346 -6.045 -12.438 1.00 54.25 80 GLY A O 1
ATOM 662 N N . ASN A 1 81 ? -14.310 -5.865 -10.192 1.00 60.59 81 ASN A N 1
ATOM 663 C CA . ASN A 1 81 ? -14.151 -7.298 -9.892 1.00 60.59 81 ASN A CA 1
ATOM 664 C C . ASN A 1 81 ? -15.470 -8.087 -9.759 1.00 60.59 81 ASN A C 1
ATOM 666 O O . ASN A 1 81 ? -15.458 -9.258 -9.377 1.00 60.59 81 ASN A O 1
ATOM 670 N N . GLY A 1 82 ? -16.603 -7.478 -10.121 1.00 63.72 82 GLY A N 1
ATOM 671 C CA . GLY A 1 82 ? -17.925 -8.110 -10.064 1.00 63.72 82 GLY A CA 1
ATOM 672 C C . GLY A 1 82 ? -18.613 -7.964 -8.704 1.00 63.72 82 GLY A C 1
ATOM 673 O O . GLY A 1 82 ? -18.009 -7.565 -7.709 1.00 63.72 82 GLY A O 1
ATOM 674 N N . VAL A 1 83 ? -19.914 -8.256 -8.683 1.00 74.50 83 VAL A N 1
ATOM 675 C CA . VAL A 1 83 ? -20.791 -8.034 -7.521 1.00 74.50 83 VAL A CA 1
ATOM 676 C C . VAL A 1 83 ? -21.486 -9.340 -7.172 1.00 74.50 83 VAL A C 1
ATOM 678 O O . VAL A 1 83 ? -22.020 -10.015 -8.056 1.00 74.50 83 VAL A O 1
ATOM 681 N N . VAL A 1 84 ? -21.498 -9.690 -5.888 1.00 83.69 84 VAL A N 1
ATOM 682 C CA . VAL A 1 84 ? -22.216 -10.859 -5.373 1.00 83.69 84 VAL A CA 1
ATOM 683 C C . VAL A 1 84 ? -23.449 -10.378 -4.619 1.00 83.69 84 VAL A C 1
ATOM 685 O O . VAL A 1 84 ? -23.344 -9.815 -3.530 1.00 83.69 84 VAL A O 1
ATOM 688 N N . LEU A 1 85 ? -24.626 -10.610 -5.195 1.00 85.44 85 LEU A N 1
ATOM 689 C CA . LEU A 1 85 ? -25.902 -10.356 -4.539 1.00 85.44 85 LEU A CA 1
ATOM 690 C C . LEU A 1 85 ? -26.316 -11.593 -3.742 1.00 85.44 85 LEU A C 1
ATOM 692 O O . LEU A 1 85 ? -26.361 -12.701 -4.277 1.00 85.44 85 LEU A O 1
ATOM 696 N N . ILE A 1 86 ? -26.658 -11.404 -2.474 1.00 88.75 86 ILE A N 1
ATOM 697 C CA . ILE A 1 86 ? -27.156 -12.451 -1.585 1.00 88.75 86 ILE A CA 1
ATOM 698 C C . ILE A 1 86 ? -28.570 -12.085 -1.168 1.00 88.75 86 ILE A C 1
ATOM 700 O O . ILE A 1 86 ? -28.818 -11.008 -0.632 1.00 88.75 86 ILE A O 1
ATOM 704 N N . TYR A 1 87 ? -29.494 -13.009 -1.392 1.00 91.50 87 TYR A N 1
ATOM 705 C CA . TYR A 1 87 ? -30.901 -12.868 -1.058 1.00 91.50 87 TYR A CA 1
ATOM 706 C C . TYR A 1 87 ? -31.215 -13.824 0.088 1.00 91.50 87 TYR A C 1
ATOM 708 O O . TYR A 1 87 ? -31.224 -15.041 -0.122 1.00 91.50 87 TYR A O 1
ATOM 716 N N . PRO A 1 88 ? -31.441 -13.329 1.312 1.00 91.44 88 PRO A N 1
ATOM 717 C CA . PRO A 1 88 ? -31.849 -14.179 2.414 1.00 91.44 88 PRO A CA 1
ATOM 718 C C . PRO A 1 88 ? -33.324 -14.582 2.317 1.00 91.44 88 PRO A C 1
ATOM 720 O O . PRO A 1 88 ? -34.150 -13.899 1.712 1.00 91.44 88 PRO A O 1
ATOM 723 N N . LYS A 1 89 ? -33.692 -15.670 2.991 1.00 93.50 89 LYS A N 1
ATOM 724 C CA . LYS A 1 89 ? -35.091 -16.052 3.195 1.00 93.50 89 LYS A CA 1
ATOM 725 C C . LYS A 1 89 ? -35.745 -15.038 4.130 1.00 93.50 89 LYS A C 1
ATOM 727 O O . LYS A 1 89 ? -35.240 -14.794 5.226 1.00 93.50 89 LYS A O 1
ATOM 732 N N . LYS A 1 90 ? -36.926 -14.537 3.752 1.00 93.19 90 LYS A N 1
ATOM 733 C CA . LYS A 1 90 ? -37.672 -13.489 4.484 1.00 93.19 90 LYS A CA 1
ATOM 734 C C . LYS A 1 90 ? -37.803 -13.727 5.989 1.00 93.19 90 LYS A C 1
ATOM 736 O O . LYS A 1 90 ? -37.674 -12.799 6.780 1.00 93.19 90 LYS A O 1
ATOM 741 N N . LYS A 1 91 ? -37.997 -14.984 6.405 1.00 95.06 91 LYS A N 1
ATOM 742 C CA . LYS A 1 91 ? -38.130 -15.365 7.823 1.00 95.06 91 LYS A CA 1
ATOM 743 C C . LYS A 1 91 ? -36.898 -15.060 8.692 1.00 95.06 91 LYS A C 1
ATOM 745 O O . LYS A 1 91 ? -37.019 -15.105 9.910 1.00 95.06 91 LYS A O 1
ATOM 750 N N . TYR A 1 92 ? -35.741 -14.778 8.085 1.00 93.62 92 TYR A N 1
ATOM 751 C CA . TYR A 1 92 ? -34.490 -14.459 8.782 1.00 93.62 92 TYR A CA 1
ATOM 752 C C . TYR A 1 92 ? -34.086 -12.982 8.704 1.00 93.62 92 TYR A C 1
ATOM 754 O O . TYR A 1 92 ? -33.026 -12.619 9.209 1.00 93.62 92 TYR A O 1
ATOM 762 N N . PHE A 1 93 ? -34.901 -12.115 8.093 1.00 92.38 93 PHE A N 1
ATOM 763 C CA . PHE A 1 93 ? -34.542 -10.704 7.909 1.00 92.38 93 PHE A CA 1
ATOM 764 C C . PHE A 1 93 ? -34.255 -9.997 9.228 1.00 92.38 93 PHE A C 1
ATOM 766 O O . PHE A 1 93 ? -33.251 -9.309 9.332 1.00 92.38 93 PHE A O 1
ATOM 773 N N . LYS A 1 94 ? -35.061 -10.231 10.268 1.00 89.31 94 LYS A N 1
ATOM 774 C CA . LYS A 1 94 ? -34.855 -9.588 11.573 1.00 89.31 94 LYS A CA 1
ATOM 775 C C . LYS A 1 94 ? -33.514 -9.974 12.208 1.00 89.31 94 LYS A C 1
ATOM 777 O O . LYS A 1 94 ? -32.824 -9.114 12.745 1.00 89.31 94 LYS A O 1
ATOM 782 N N . GLN A 1 95 ? -33.139 -11.253 12.137 1.00 89.38 95 GLN A N 1
ATOM 783 C CA . GLN A 1 95 ? -31.856 -11.735 12.651 1.00 89.38 95 GLN A CA 1
ATOM 784 C C . GLN A 1 95 ? -30.689 -11.137 11.865 1.00 89.38 95 GLN A C 1
ATOM 786 O O . GLN A 1 95 ? -29.715 -10.691 12.460 1.00 89.38 95 GLN A O 1
ATOM 791 N N . ILE A 1 96 ? -30.802 -11.100 10.537 1.00 85.94 96 ILE A N 1
ATOM 792 C CA . ILE A 1 96 ? -29.755 -10.563 9.668 1.00 85.94 96 ILE A CA 1
ATOM 793 C C . ILE A 1 96 ? -29.614 -9.055 9.871 1.00 85.94 96 ILE A C 1
ATOM 795 O O . ILE A 1 96 ? -28.501 -8.600 10.086 1.00 85.94 96 ILE A O 1
ATOM 799 N N . SER A 1 97 ? -30.707 -8.288 9.897 1.00 85.50 97 SER A N 1
ATOM 800 C CA . SER A 1 97 ? -30.675 -6.851 10.200 1.00 85.50 97 SER A CA 1
ATOM 801 C C . SER A 1 97 ? -29.993 -6.571 11.535 1.00 85.50 97 SER A C 1
ATOM 803 O O . SER A 1 97 ? -29.098 -5.741 11.576 1.00 85.50 97 SER A O 1
ATOM 805 N N . SER A 1 98 ? -30.323 -7.320 12.592 1.00 84.69 98 SER A N 1
ATOM 806 C CA . SER A 1 98 ? -29.666 -7.157 13.894 1.00 84.69 98 SER A CA 1
ATOM 807 C C . SER A 1 98 ? -28.158 -7.434 13.831 1.00 84.69 98 SER A C 1
ATOM 809 O O . SER A 1 98 ? -27.383 -6.693 14.427 1.00 84.69 98 SER A O 1
ATOM 811 N N . LEU A 1 99 ? -27.720 -8.450 13.077 1.00 81.25 99 LEU A N 1
A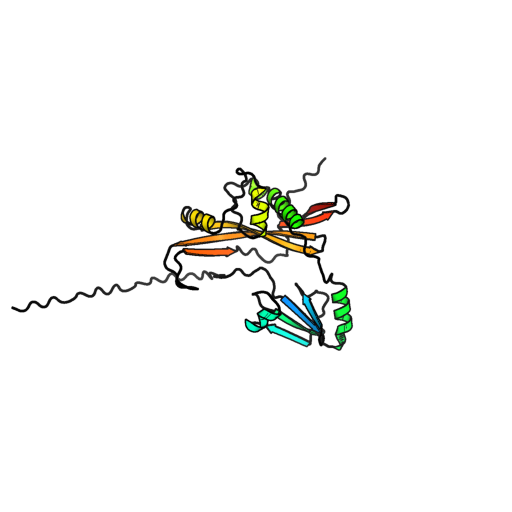TOM 812 C CA . LEU A 1 99 ? -26.292 -8.709 12.858 1.00 81.25 99 LEU A CA 1
ATOM 813 C C . LEU A 1 99 ? -25.622 -7.573 12.073 1.00 81.25 99 LEU A C 1
ATOM 815 O O . LEU A 1 99 ? -24.526 -7.147 12.427 1.00 81.25 99 LEU A O 1
ATOM 819 N N . LEU A 1 100 ? -26.283 -7.063 11.034 1.00 75.06 100 LEU A N 1
ATOM 820 C CA . LEU A 1 100 ? -25.785 -5.971 10.196 1.00 75.06 100 LEU A CA 1
ATOM 821 C C . LEU A 1 100 ? -25.754 -4.623 10.928 1.00 75.06 100 LEU A C 1
ATOM 823 O O . LEU A 1 100 ? -24.875 -3.819 10.657 1.00 75.06 100 LEU A O 1
ATOM 827 N N . GLU A 1 101 ? -26.655 -4.391 11.881 1.00 71.56 101 GLU A N 1
ATOM 828 C CA . GLU A 1 101 ? -26.647 -3.215 12.762 1.00 71.56 101 GLU A CA 1
ATOM 829 C C . GLU A 1 101 ? -25.503 -3.263 13.786 1.00 71.56 101 GLU A C 1
ATOM 831 O O . GLU A 1 101 ? -24.978 -2.221 14.169 1.00 71.56 101 GLU A O 1
ATOM 836 N N . THR A 1 102 ? -25.086 -4.463 14.212 1.00 63.84 102 THR A N 1
ATOM 837 C CA . THR A 1 102 ? -23.902 -4.636 15.077 1.00 63.84 102 THR A CA 1
ATOM 838 C C . THR A 1 102 ? -22.578 -4.567 14.322 1.00 63.84 102 THR A C 1
ATOM 840 O O . THR A 1 102 ? -21.522 -4.416 14.936 1.00 63.84 102 THR A O 1
ATOM 843 N N . ILE A 1 103 ? -22.618 -4.673 12.994 1.00 59.34 103 ILE A N 1
ATOM 844 C CA . ILE A 1 103 ? -21.458 -4.424 12.147 1.00 59.34 103 ILE A CA 1
ATOM 845 C C . ILE A 1 103 ? -21.364 -2.906 11.998 1.00 59.34 103 ILE A C 1
ATOM 847 O O . ILE A 1 103 ? -22.351 -2.294 11.599 1.00 59.34 103 ILE A O 1
ATOM 851 N N . PRO A 1 104 ? -20.233 -2.266 12.348 1.00 52.88 104 PRO A N 1
ATOM 852 C CA . PRO A 1 104 ? -20.098 -0.819 12.231 1.00 52.88 104 PRO A CA 1
ATOM 853 C C . PRO A 1 104 ? -20.297 -0.416 10.766 1.00 52.88 104 PRO A C 1
ATOM 855 O O . PRO A 1 104 ? -19.407 -0.564 9.934 1.00 52.88 104 PRO A O 1
ATOM 858 N N . ASN A 1 105 ? -21.507 0.052 10.458 1.00 45.00 105 ASN A N 1
ATOM 859 C CA . ASN A 1 105 ? -22.042 0.170 9.100 1.00 45.00 105 ASN A CA 1
ATOM 860 C C . ASN A 1 105 ? -21.660 1.491 8.413 1.00 45.00 105 ASN A C 1
ATOM 862 O O . ASN A 1 105 ? -22.277 1.891 7.439 1.00 45.00 105 ASN A O 1
ATOM 866 N N . ASN A 1 106 ? -20.668 2.183 8.963 1.00 47.47 106 ASN A N 1
ATOM 867 C CA . ASN A 1 106 ? -20.027 3.381 8.443 1.00 47.47 106 ASN A CA 1
ATOM 868 C C . ASN A 1 106 ? -18.716 3.489 9.218 1.00 47.47 106 ASN A C 1
ATOM 870 O O . ASN A 1 106 ? -18.635 4.194 10.226 1.00 47.47 106 ASN A O 1
ATOM 874 N N . GLN A 1 107 ? -17.705 2.721 8.816 1.00 54.75 107 GLN A N 1
ATOM 875 C CA . GLN A 1 107 ? -16.360 3.125 9.194 1.00 54.75 107 GLN A CA 1
ATOM 876 C C . GLN A 1 107 ? -16.126 4.438 8.463 1.00 54.75 107 GLN A C 1
ATOM 878 O O . GLN A 1 107 ? -16.050 4.447 7.234 1.00 54.75 107 GLN A O 1
ATOM 883 N N . GLU A 1 108 ? -16.119 5.554 9.196 1.00 63.59 108 GLU A N 1
ATOM 884 C CA . GLU A 1 108 ? -15.617 6.797 8.629 1.00 63.59 108 GLU A CA 1
ATOM 885 C C . GLU A 1 108 ? -14.248 6.469 8.049 1.00 63.59 108 GLU A C 1
ATOM 887 O O . GLU A 1 108 ? -13.373 5.919 8.732 1.00 63.59 108 GLU A O 1
ATOM 892 N N . GLN A 1 109 ? -14.122 6.696 6.743 1.00 73.31 109 GLN A N 1
ATOM 893 C CA . GLN A 1 109 ? -12.865 6.476 6.067 1.00 73.31 109 GLN A CA 1
ATOM 894 C C . GLN A 1 109 ? -11.837 7.329 6.793 1.00 73.31 109 GLN A C 1
ATOM 896 O O . GLN A 1 109 ? -12.056 8.531 6.972 1.00 73.31 109 GLN A O 1
ATOM 901 N N . ILE A 1 110 ? -10.743 6.701 7.222 1.00 84.50 110 ILE A N 1
ATOM 902 C CA . ILE A 1 110 ? -9.640 7.438 7.818 1.00 84.50 110 ILE A CA 1
ATOM 903 C C . ILE A 1 110 ? -9.282 8.622 6.916 1.00 84.50 110 ILE A C 1
ATOM 905 O O . ILE A 1 110 ? -9.158 8.487 5.693 1.00 84.50 110 ILE A O 1
ATOM 909 N N . ASP A 1 111 ? -9.157 9.802 7.515 1.00 90.50 111 ASP A N 1
ATOM 910 C CA . ASP A 1 111 ? -8.837 10.992 6.752 1.00 90.50 111 ASP A CA 1
ATOM 911 C C . ASP A 1 111 ? -7.445 10.864 6.109 1.00 90.50 111 ASP A C 1
ATOM 913 O O . ASP A 1 111 ? -6.556 10.141 6.577 1.00 90.50 111 ASP A O 1
ATOM 917 N N . LYS A 1 112 ? -7.248 11.583 5.001 1.00 92.00 112 LYS A N 1
ATOM 918 C CA . LYS A 1 112 ? -6.027 11.456 4.197 1.00 92.00 112 LYS A CA 1
ATOM 919 C C . LYS A 1 112 ? -4.762 11.804 4.989 1.00 92.00 112 LYS A C 1
ATOM 921 O O . LYS A 1 112 ? -3.746 11.158 4.768 1.00 92.00 112 LYS A O 1
ATOM 926 N N . GLN A 1 113 ? -4.809 12.780 5.899 1.00 93.38 113 GLN A N 1
ATOM 927 C CA . GLN A 1 113 ? -3.623 13.223 6.641 1.00 93.38 113 GLN A CA 1
ATOM 928 C C . GLN A 1 113 ? -3.191 12.174 7.667 1.00 93.38 113 GLN A C 1
ATOM 930 O O . GLN A 1 113 ? -2.005 11.854 7.777 1.00 93.38 113 GLN A O 1
ATOM 935 N N . THR A 1 114 ? -4.155 11.590 8.379 1.00 94.06 114 THR A N 1
ATOM 936 C CA . THR A 1 114 ? -3.880 10.504 9.321 1.00 94.06 114 THR A CA 1
ATOM 937 C C . THR A 1 114 ? -3.357 9.270 8.589 1.00 94.06 114 THR A C 1
ATOM 939 O O . THR A 1 114 ? -2.367 8.675 9.019 1.00 94.06 114 THR A O 1
ATOM 942 N N . LEU A 1 115 ? -3.941 8.921 7.438 1.00 94.31 115 LEU A N 1
ATOM 943 C CA . LEU A 1 115 ? -3.440 7.822 6.612 1.00 94.31 115 LEU A CA 1
ATOM 944 C C . LEU A 1 115 ? -2.008 8.072 6.111 1.00 94.31 115 LEU A C 1
ATOM 946 O O . LEU A 1 115 ? -1.175 7.168 6.168 1.00 94.31 115 LEU A O 1
ATOM 950 N N . ASP A 1 116 ? -1.699 9.294 5.673 1.00 95.56 116 ASP A N 1
ATOM 951 C CA . ASP A 1 116 ? -0.360 9.684 5.223 1.00 95.56 116 ASP A CA 1
ATOM 952 C C . ASP A 1 116 ? 0.677 9.509 6.351 1.00 95.56 116 ASP A C 1
ATOM 954 O O . ASP A 1 116 ? 1.746 8.933 6.133 1.00 95.56 116 ASP A O 1
ATOM 958 N N . SER A 1 117 ? 0.333 9.905 7.583 1.00 95.25 117 SER A N 1
ATOM 959 C CA . SER A 1 117 ? 1.169 9.685 8.775 1.00 95.25 117 SER A CA 1
ATOM 960 C C . SER A 1 117 ? 1.427 8.195 9.048 1.00 95.25 117 SER A C 1
ATOM 962 O O . SER A 1 117 ? 2.564 7.789 9.314 1.00 95.25 117 SER A O 1
ATOM 964 N N . ILE A 1 118 ? 0.400 7.350 8.908 1.00 96.12 118 ILE A N 1
ATOM 965 C CA . ILE A 1 118 ? 0.534 5.893 9.054 1.00 96.12 118 ILE A CA 1
ATOM 966 C C . ILE A 1 118 ? 1.470 5.320 7.980 1.00 96.12 118 ILE A C 1
ATOM 968 O O . ILE A 1 118 ? 2.346 4.516 8.305 1.00 96.12 118 ILE A O 1
ATOM 972 N N . TYR A 1 119 ? 1.346 5.753 6.721 1.00 96.81 119 TYR A N 1
ATOM 973 C CA . TYR A 1 119 ? 2.220 5.303 5.630 1.00 96.81 119 TYR A CA 1
ATOM 974 C C . TYR A 1 119 ? 3.681 5.686 5.872 1.00 96.81 119 TYR A C 1
ATOM 976 O O . TYR A 1 119 ? 4.573 4.848 5.716 1.00 96.81 119 TYR A O 1
ATOM 984 N N . LEU A 1 120 ? 3.931 6.931 6.292 1.00 95.81 120 LEU A N 1
ATOM 985 C CA . LEU A 1 120 ? 5.271 7.396 6.651 1.00 95.81 120 LEU A CA 1
ATOM 986 C C . LEU A 1 120 ? 5.868 6.540 7.767 1.00 95.81 120 LEU A C 1
ATOM 988 O O . LEU A 1 120 ? 7.000 6.067 7.653 1.00 95.81 120 LEU A O 1
ATOM 992 N N . LYS A 1 121 ? 5.089 6.286 8.823 1.00 95.31 121 LYS A N 1
ATOM 993 C CA . LYS A 1 121 ? 5.526 5.455 9.945 1.00 95.31 121 LYS A CA 1
ATOM 994 C C . LYS A 1 121 ? 5.811 4.019 9.512 1.00 95.31 121 LYS A C 1
ATOM 996 O O . LYS A 1 121 ? 6.822 3.466 9.935 1.00 95.31 121 LYS A O 1
ATOM 1001 N N . ALA A 1 122 ? 4.984 3.434 8.648 1.00 95.44 122 ALA A N 1
ATOM 1002 C CA . ALA A 1 122 ? 5.190 2.087 8.122 1.00 95.44 122 ALA A CA 1
ATOM 1003 C C . ALA A 1 122 ? 6.482 1.980 7.293 1.00 95.44 122 ALA A C 1
ATOM 1005 O O . ALA A 1 122 ? 7.306 1.107 7.554 1.00 95.44 122 ALA A O 1
ATOM 1006 N N . LEU A 1 123 ? 6.712 2.900 6.349 1.00 95.25 123 LEU A N 1
ATOM 1007 C CA . LEU A 1 123 ? 7.944 2.952 5.547 1.00 95.25 123 LEU A CA 1
ATOM 1008 C C . LEU A 1 123 ? 9.194 3.158 6.418 1.00 95.25 123 LEU A C 1
ATOM 1010 O O . LEU A 1 123 ? 10.207 2.476 6.233 1.00 95.25 123 LEU A O 1
ATOM 1014 N N . ASN A 1 124 ? 9.119 4.043 7.413 1.00 93.62 124 ASN A N 1
ATOM 1015 C CA . ASN A 1 124 ? 10.213 4.271 8.360 1.00 93.62 124 ASN A CA 1
ATOM 1016 C C . ASN A 1 124 ? 10.430 3.096 9.329 1.00 93.62 124 ASN A C 1
ATOM 1018 O O . ASN A 1 124 ? 11.505 2.984 9.910 1.00 93.62 124 ASN A O 1
ATOM 1022 N N . SER A 1 125 ? 9.451 2.200 9.465 1.00 94.00 125 SER A N 1
ATOM 1023 C CA . SER A 1 125 ? 9.534 1.009 10.320 1.00 94.00 125 SER A CA 1
ATOM 1024 C C . SER A 1 125 ? 9.986 -0.251 9.571 1.00 94.00 125 SER A C 1
ATOM 1026 O O . SER A 1 125 ? 10.249 -1.271 10.201 1.00 94.00 125 SER A O 1
ATOM 1028 N N . ARG A 1 126 ? 10.129 -0.208 8.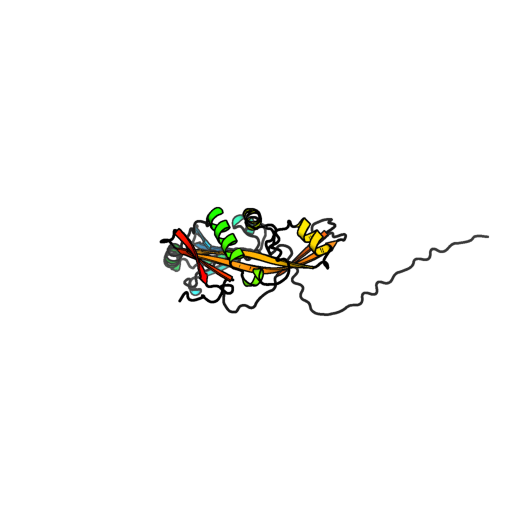237 1.00 92.69 126 ARG A N 1
ATOM 1029 C CA . ARG A 1 126 ? 10.722 -1.290 7.424 1.00 92.69 126 ARG A CA 1
ATOM 1030 C C . ARG A 1 126 ? 12.247 -1.303 7.534 1.00 92.69 126 ARG A C 1
ATOM 1032 O O . ARG A 1 126 ? 12.967 -1.031 6.572 1.00 92.69 126 ARG A O 1
ATOM 1039 N N . ILE A 1 127 ? 12.738 -1.607 8.733 1.00 90.75 127 ILE A N 1
ATOM 1040 C CA . ILE A 1 127 ? 14.173 -1.650 9.045 1.00 90.75 127 ILE A CA 1
ATOM 1041 C C . ILE A 1 127 ? 14.902 -2.662 8.151 1.00 90.75 127 ILE A C 1
ATOM 1043 O O . ILE A 1 127 ? 16.004 -2.397 7.684 1.00 90.75 127 ILE A O 1
ATOM 1047 N N . ASP A 1 128 ? 14.259 -3.783 7.824 1.00 90.75 128 ASP A N 1
ATOM 1048 C CA . ASP A 1 128 ? 14.768 -4.771 6.872 1.00 90.75 128 ASP A CA 1
ATOM 1049 C C . ASP A 1 128 ? 15.051 -4.158 5.484 1.00 90.75 128 ASP A C 1
ATOM 1051 O O . ASP A 1 128 ? 16.111 -4.388 4.894 1.00 90.75 128 ASP A O 1
ATOM 1055 N N . LEU A 1 129 ? 14.152 -3.307 4.977 1.00 92.31 129 LEU A N 1
ATOM 1056 C CA . LEU A 1 129 ? 14.352 -2.616 3.702 1.00 92.31 129 LEU A CA 1
ATOM 1057 C C . LEU A 1 129 ? 15.426 -1.535 3.793 1.00 92.31 129 LEU A C 1
ATOM 1059 O O . LEU A 1 129 ? 16.195 -1.387 2.845 1.00 92.31 129 LEU A O 1
ATOM 1063 N N . GLN A 1 130 ? 15.494 -0.822 4.917 1.00 90.56 130 GLN A N 1
ATOM 1064 C CA . GLN A 1 130 ? 16.499 0.216 5.161 1.00 90.56 130 GLN A CA 1
ATOM 1065 C C . GLN A 1 130 ? 1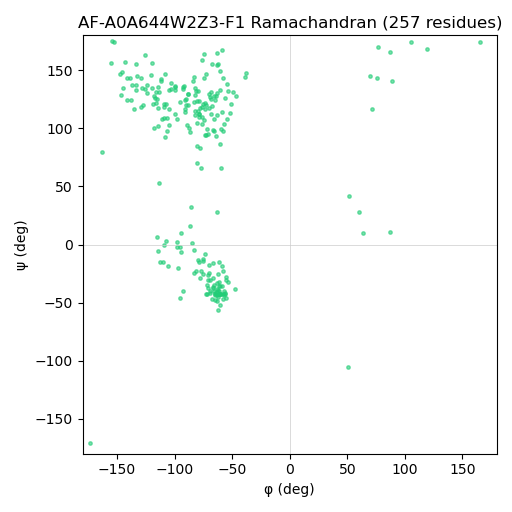7.918 -0.343 5.267 1.00 90.56 130 GLN A C 1
ATOM 1067 O O . GLN A 1 130 ? 18.854 0.284 4.777 1.00 90.56 130 GLN A O 1
ATOM 1072 N N . LEU A 1 131 ? 18.082 -1.526 5.862 1.00 90.00 131 LEU A N 1
ATOM 1073 C CA . LEU A 1 131 ? 19.384 -2.180 6.003 1.00 90.00 131 LEU A CA 1
ATOM 1074 C C . LEU A 1 131 ? 19.796 -2.970 4.756 1.00 90.00 131 LEU A C 1
ATOM 1076 O O . LEU A 1 131 ? 20.984 -3.198 4.526 1.00 90.00 131 LEU A O 1
ATOM 1080 N N . SER A 1 132 ? 18.834 -3.413 3.945 1.00 90.12 132 SER A N 1
ATOM 1081 C CA . SER A 1 132 ? 19.134 -4.164 2.724 1.00 90.12 132 SER A CA 1
ATOM 1082 C C . SER A 1 132 ? 19.715 -3.275 1.619 1.00 90.12 132 SER A C 1
ATOM 1084 O O . SER A 1 132 ? 19.337 -2.116 1.443 1.00 90.12 132 SER A O 1
ATOM 1086 N N . SER A 1 133 ? 20.610 -3.841 0.810 1.00 89.94 133 SER A N 1
ATOM 1087 C CA . SER A 1 133 ? 21.335 -3.109 -0.231 1.00 89.94 133 SER A CA 1
ATOM 1088 C C . SER A 1 133 ? 20.445 -2.624 -1.384 1.00 89.94 133 SER A C 1
ATOM 1090 O O . SER A 1 133 ? 19.382 -3.179 -1.677 1.00 89.94 133 SER A O 1
ATOM 1092 N N . GLY A 1 134 ? 20.905 -1.571 -2.063 1.00 91.69 134 GLY A N 1
ATOM 1093 C CA . GLY A 1 134 ? 20.261 -1.017 -3.254 1.00 91.69 134 GLY A CA 1
ATOM 1094 C C . GLY A 1 134 ? 19.011 -0.181 -2.974 1.00 91.69 134 GLY A C 1
ATOM 1095 O O . GLY A 1 134 ? 18.479 -0.134 -1.863 1.00 91.69 134 GLY A O 1
ATOM 1096 N N . TRP A 1 135 ? 18.535 0.496 -4.015 1.00 95.38 135 TRP A N 1
ATOM 1097 C CA . TRP A 1 135 ? 17.334 1.322 -3.938 1.00 95.38 135 TRP A CA 1
ATOM 1098 C C . TRP A 1 135 ? 16.063 0.479 -3.886 1.00 95.38 135 TRP A C 1
ATOM 1100 O O . TRP A 1 135 ? 15.946 -0.561 -4.535 1.00 95.38 135 TRP A O 1
ATOM 1110 N N . LYS A 1 136 ? 15.097 0.958 -3.106 1.00 96.56 136 LYS A N 1
ATOM 1111 C CA . LYS A 1 136 ? 13.773 0.369 -2.935 1.00 96.56 136 LYS A CA 1
ATOM 1112 C C . LYS A 1 136 ? 12.778 1.243 -3.678 1.00 96.56 136 LYS A C 1
ATOM 1114 O O . LYS A 1 136 ? 12.370 2.294 -3.194 1.00 96.56 136 LYS A O 1
ATOM 1119 N N . PHE A 1 137 ? 12.444 0.837 -4.894 1.00 96.94 137 PHE A N 1
ATOM 1120 C CA . PHE A 1 137 ? 11.492 1.572 -5.714 1.00 96.94 137 PHE A CA 1
ATOM 1121 C C . PHE A 1 137 ? 10.089 1.344 -5.169 1.00 96.94 137 PHE A C 1
ATOM 1123 O O . PHE A 1 137 ? 9.646 0.201 -5.064 1.00 96.94 137 PHE A O 1
ATOM 1130 N N . ILE A 1 138 ? 9.416 2.425 -4.798 1.00 96.56 138 ILE A N 1
ATOM 1131 C CA . ILE A 1 138 ? 8.029 2.372 -4.350 1.00 96.56 138 ILE A CA 1
ATOM 1132 C C . ILE A 1 138 ? 7.137 2.616 -5.560 1.00 96.56 138 ILE A C 1
ATOM 1134 O O . ILE A 1 138 ? 7.404 3.509 -6.365 1.00 96.56 138 ILE A O 1
ATOM 1138 N N . GLU A 1 139 ? 6.105 1.795 -5.713 1.00 94.56 139 GLU A N 1
ATOM 1139 C CA . GLU A 1 139 ? 5.145 1.967 -6.795 1.00 94.56 139 GLU A CA 1
ATOM 1140 C C . GLU A 1 139 ? 4.392 3.305 -6.655 1.00 94.56 139 GLU A C 1
ATOM 1142 O O . GLU A 1 139 ? 3.879 3.603 -5.572 1.00 94.56 139 GLU A O 1
ATOM 1147 N N . PRO A 1 140 ? 4.308 4.117 -7.724 1.00 89.25 140 PRO A N 1
ATOM 1148 C CA . PRO A 1 140 ? 3.596 5.385 -7.690 1.00 89.25 140 PRO A CA 1
ATOM 1149 C C . PRO A 1 140 ? 2.083 5.162 -7.592 1.00 89.25 140 PRO A C 1
ATOM 1151 O O . PRO A 1 140 ? 1.497 4.424 -8.382 1.00 89.25 140 PRO A O 1
ATOM 1154 N N . ASN A 1 141 ? 1.450 5.840 -6.638 1.00 87.62 141 ASN A N 1
ATOM 1155 C CA . ASN A 1 141 ? -0.001 5.939 -6.490 1.00 87.62 141 ASN A CA 1
ATOM 1156 C C . ASN A 1 141 ? -0.362 7.243 -5.749 1.00 87.62 141 ASN A C 1
ATOM 1158 O O . ASN A 1 141 ? 0.529 7.951 -5.276 1.00 87.62 141 ASN A O 1
ATOM 1162 N N . GLU A 1 142 ? -1.659 7.549 -5.618 1.00 89.00 142 GLU A N 1
ATOM 1163 C CA . GLU A 1 142 ? -2.129 8.807 -5.012 1.00 89.00 142 GLU A CA 1
ATOM 1164 C C . GLU A 1 142 ? -1.587 9.017 -3.586 1.00 89.00 142 GLU A C 1
ATOM 1166 O O . GLU A 1 142 ? -1.176 10.122 -3.238 1.00 89.00 142 GLU A O 1
ATOM 1171 N N . GLN A 1 143 ? -1.572 7.973 -2.753 1.00 89.75 143 GLN A N 1
ATOM 1172 C CA . GLN A 1 143 ? -1.055 8.025 -1.382 1.00 89.75 143 GLN A CA 1
ATOM 1173 C C . GLN A 1 143 ? 0.453 8.301 -1.377 1.00 89.75 143 GLN A C 1
ATOM 1175 O O . GLN A 1 143 ? 0.923 9.193 -0.673 1.00 89.75 143 GLN A O 1
ATOM 1180 N N . ILE A 1 144 ? 1.213 7.568 -2.192 1.00 92.06 144 ILE A N 1
ATOM 1181 C CA . ILE A 1 144 ? 2.666 7.714 -2.299 1.00 92.06 144 ILE A CA 1
ATOM 1182 C C . ILE A 1 144 ? 3.051 9.108 -2.810 1.00 92.06 144 ILE A C 1
ATOM 1184 O O . ILE A 1 144 ? 3.991 9.714 -2.292 1.00 92.06 144 ILE A O 1
ATOM 1188 N N . ASP A 1 145 ? 2.299 9.658 -3.762 1.00 92.38 145 ASP A N 1
ATOM 1189 C CA . ASP A 1 145 ? 2.545 10.998 -4.295 1.00 92.38 145 ASP A CA 1
ATOM 1190 C C . ASP A 1 145 ? 2.390 12.105 -3.250 1.00 92.38 145 ASP A C 1
ATOM 1192 O O . ASP A 1 145 ? 3.136 13.087 -3.302 1.00 92.38 145 ASP A O 1
ATOM 1196 N N . ARG A 1 146 ? 1.482 11.944 -2.277 1.00 94.62 146 ARG A N 1
ATOM 1197 C CA . ARG A 1 146 ? 1.328 12.903 -1.171 1.00 94.62 146 ARG A CA 1
ATOM 1198 C C . ARG A 1 146 ? 2.483 12.846 -0.178 1.00 94.62 146 ARG A C 1
ATOM 1200 O O . ARG A 1 146 ? 2.880 13.881 0.353 1.00 94.62 146 ARG A O 1
ATOM 1207 N N . ILE A 1 147 ? 3.040 11.659 0.063 1.00 95.62 147 ILE A N 1
ATOM 1208 C CA . ILE A 1 147 ? 4.026 11.464 1.134 1.00 95.62 147 ILE A CA 1
ATOM 1209 C C . ILE A 1 147 ? 5.483 11.503 0.668 1.00 95.62 147 ILE A C 1
ATOM 1211 O O . ILE A 1 147 ? 6.357 11.731 1.502 1.00 95.62 147 ILE A O 1
ATOM 1215 N N . LYS A 1 148 ? 5.772 11.299 -0.625 1.00 94.31 148 LYS A N 1
ATOM 1216 C CA . LYS A 1 148 ? 7.145 11.114 -1.141 1.00 94.31 148 LYS A CA 1
ATOM 1217 C C . LYS A 1 148 ? 8.133 12.219 -0.755 1.00 94.31 148 LYS A C 1
ATOM 1219 O O . LYS A 1 148 ? 9.300 11.927 -0.522 1.00 94.31 148 LYS A O 1
ATOM 1224 N N . ASN A 1 149 ? 7.668 13.462 -0.622 1.00 94.12 149 ASN A N 1
ATOM 1225 C CA . ASN A 1 149 ? 8.512 14.613 -0.277 1.00 94.12 149 ASN A CA 1
ATOM 1226 C C . ASN A 1 149 ? 8.961 14.638 1.197 1.00 94.12 149 ASN A C 1
ATOM 1228 O O . ASN A 1 149 ? 9.790 15.465 1.561 1.00 94.12 149 ASN A O 1
ATOM 1232 N N . ASN A 1 150 ? 8.434 13.750 2.047 1.00 94.81 150 ASN A N 1
ATOM 1233 C CA . ASN A 1 150 ? 8.870 13.608 3.441 1.00 94.81 150 ASN A CA 1
ATOM 1234 C C . ASN A 1 150 ? 10.120 12.725 3.588 1.00 94.81 150 ASN A C 1
ATOM 1236 O O . ASN A 1 150 ? 10.627 12.559 4.695 1.00 94.81 150 ASN A O 1
ATOM 1240 N N . PHE A 1 151 ? 10.601 12.125 2.498 1.00 92.06 151 PHE A N 1
ATOM 1241 C CA . PHE A 1 151 ? 11.814 11.319 2.500 1.00 92.06 151 PHE A CA 1
ATOM 1242 C C . PHE A 1 151 ? 12.986 12.137 1.965 1.00 92.06 151 PHE A C 1
ATOM 1244 O O . PHE A 1 151 ? 12.882 12.777 0.920 1.00 92.06 151 PHE A O 1
ATOM 1251 N N . ASP A 1 152 ? 14.114 12.085 2.675 1.00 84.12 152 ASP A N 1
ATOM 1252 C CA . ASP A 1 152 ? 15.344 12.735 2.230 1.00 84.12 152 ASP A CA 1
ATOM 1253 C C . ASP A 1 152 ? 15.842 12.145 0.895 1.00 84.12 152 ASP A C 1
ATOM 1255 O O . ASP A 1 152 ? 15.608 10.975 0.583 1.00 84.12 152 ASP A O 1
ATOM 1259 N N . HIS A 1 153 ? 16.605 12.927 0.129 1.00 79.50 153 HIS A N 1
ATOM 1260 C CA . HIS A 1 153 ? 17.256 12.484 -1.107 1.00 79.50 153 HIS A CA 1
ATOM 1261 C C . HIS A 1 153 ? 18.156 11.250 -0.901 1.00 79.50 153 HIS A C 1
ATOM 1263 O O . HIS A 1 153 ? 18.300 10.428 -1.817 1.00 79.50 153 HIS A O 1
ATOM 1269 N N . ASN A 1 154 ? 18.699 11.083 0.313 1.00 80.81 154 ASN A N 1
ATOM 1270 C CA . ASN A 1 154 ? 19.502 9.928 0.723 1.00 80.81 154 ASN A CA 1
ATOM 1271 C C . ASN A 1 154 ? 18.682 8.728 1.207 1.00 80.81 154 ASN A C 1
ATOM 1273 O O . ASN A 1 154 ? 19.259 7.707 1.579 1.00 80.81 154 ASN A O 1
ATOM 1277 N N . SER A 1 155 ? 17.350 8.811 1.191 1.00 89.38 155 SER A N 1
ATOM 1278 C CA . SER A 1 155 ? 16.500 7.673 1.519 1.00 89.38 155 SER A CA 1
ATOM 1279 C C . SER A 1 155 ? 16.789 6.486 0.597 1.00 89.38 155 SER A C 1
ATOM 1281 O O . SER A 1 155 ? 17.022 6.639 -0.612 1.00 89.38 155 SER A O 1
ATOM 1283 N N . VAL A 1 156 ? 16.724 5.282 1.177 1.00 94.25 156 VAL A N 1
ATOM 1284 C CA . VAL A 1 156 ? 16.746 4.022 0.423 1.00 94.25 156 VAL A CA 1
ATOM 1285 C C . VAL A 1 156 ? 15.548 3.914 -0.517 1.00 94.25 156 VAL A C 1
ATOM 1287 O O . VAL A 1 156 ? 15.628 3.213 -1.527 1.00 94.25 156 VAL A O 1
ATOM 1290 N N . TYR A 1 157 ? 14.452 4.608 -0.201 1.00 96.56 157 TYR A N 1
ATOM 1291 C CA . TYR A 1 157 ? 13.243 4.624 -1.004 1.00 96.56 157 TYR A CA 1
ATOM 1292 C C . TYR A 1 157 ? 13.391 5.579 -2.182 1.00 96.56 157 TYR A C 1
ATOM 1294 O O . TYR A 1 157 ? 13.821 6.723 -2.031 1.00 96.56 157 TYR A O 1
ATOM 1302 N N . LYS A 1 158 ? 13.019 5.102 -3.371 1.00 96.19 158 LYS A N 1
ATOM 1303 C CA . LYS A 1 158 ? 12.967 5.910 -4.589 1.00 96.19 158 LYS A CA 1
ATOM 1304 C C . LYS A 1 158 ? 11.534 5.990 -5.083 1.00 96.19 158 LYS A C 1
ATOM 1306 O O . LYS A 1 158 ? 10.904 4.972 -5.365 1.00 96.19 158 LYS A O 1
ATOM 1311 N N . PHE A 1 159 ? 11.057 7.223 -5.186 1.00 95.81 159 PHE A N 1
ATOM 1312 C CA . PHE A 1 159 ? 9.707 7.573 -5.601 1.00 95.81 159 PHE A CA 1
ATOM 1313 C C . PHE A 1 159 ? 9.785 8.176 -6.999 1.00 95.81 159 PHE A C 1
ATOM 1315 O O . PHE A 1 159 ? 10.056 9.363 -7.156 1.00 95.81 159 PHE A O 1
ATOM 1322 N N . LEU A 1 160 ? 9.627 7.326 -8.008 1.00 94.38 160 LEU A N 1
ATOM 1323 C CA . LEU A 1 160 ? 9.694 7.706 -9.414 1.00 94.38 160 LEU A CA 1
ATOM 1324 C C . LEU A 1 160 ? 8.291 7.663 -10.022 1.00 94.38 160 LEU A C 1
ATOM 1326 O O . LEU A 1 160 ? 7.476 6.815 -9.657 1.00 94.38 160 LEU A O 1
ATOM 1330 N N . SER A 1 161 ? 8.022 8.554 -10.971 1.00 91.44 161 SER A N 1
ATOM 1331 C CA . SER A 1 161 ? 6.829 8.476 -11.815 1.00 91.44 161 SER A CA 1
ATOM 1332 C C . SER A 1 161 ? 6.835 7.207 -12.675 1.00 91.44 161 SER A C 1
ATOM 1334 O O . SER A 1 161 ? 7.867 6.555 -12.856 1.00 91.44 161 SER A O 1
ATOM 1336 N N . ALA A 1 162 ? 5.682 6.855 -13.248 1.00 89.62 162 ALA A N 1
ATOM 1337 C CA . ALA A 1 162 ? 5.567 5.686 -14.121 1.00 89.62 162 ALA A CA 1
ATOM 1338 C C . ALA A 1 162 ? 6.537 5.742 -15.321 1.00 89.62 162 ALA A C 1
ATOM 1340 O O . ALA A 1 162 ? 7.160 4.734 -15.658 1.00 89.62 162 ALA A O 1
ATOM 1341 N N . ASP A 1 163 ? 6.721 6.922 -15.922 1.00 90.25 163 ASP A N 1
ATOM 1342 C CA . ASP A 1 163 ? 7.648 7.118 -17.042 1.00 90.25 163 ASP A CA 1
ATOM 1343 C C . ASP A 1 163 ? 9.115 6.992 -16.610 1.00 90.25 163 ASP A C 1
ATOM 1345 O O . ASP A 1 163 ? 9.914 6.342 -17.288 1.00 90.25 163 ASP A O 1
ATOM 1349 N N . GLU A 1 164 ? 9.470 7.548 -15.450 1.00 95.19 164 GLU A N 1
ATOM 1350 C CA . GLU A 1 164 ? 10.818 7.427 -14.887 1.00 95.19 164 GLU A CA 1
ATOM 1351 C C . GLU A 1 164 ? 11.143 5.980 -14.500 1.00 95.19 164 GLU A C 1
ATOM 1353 O O . GLU A 1 164 ? 12.248 5.506 -14.774 1.00 95.19 164 GLU A O 1
ATOM 1358 N N . LEU A 1 165 ? 10.181 5.248 -13.924 1.00 95.19 165 LEU A N 1
ATOM 1359 C CA . LEU A 1 165 ? 10.313 3.815 -13.659 1.00 95.19 165 LEU A CA 1
ATOM 1360 C C . LEU A 1 165 ? 10.512 3.028 -14.951 1.00 95.19 165 LEU A C 1
ATOM 1362 O O . LEU A 1 165 ? 11.368 2.142 -14.996 1.00 95.19 165 LEU A O 1
ATOM 1366 N N . PHE A 1 166 ? 9.757 3.354 -16.003 1.00 94.31 166 PHE A N 1
ATOM 1367 C CA . PHE A 1 166 ? 9.915 2.712 -17.300 1.00 94.31 166 PHE A CA 1
ATOM 1368 C C . PHE A 1 166 ? 11.323 2.931 -17.854 1.00 94.31 166 PHE A C 1
ATOM 1370 O O . PHE A 1 166 ? 12.000 1.972 -18.232 1.00 94.31 166 PHE A O 1
ATOM 1377 N N . ASP A 1 167 ? 11.774 4.184 -17.902 1.00 95.50 167 ASP A N 1
ATOM 1378 C CA . ASP A 1 167 ? 13.072 4.530 -18.470 1.00 95.50 167 ASP A CA 1
ATOM 1379 C C . ASP A 1 167 ? 14.226 3.962 -17.637 1.00 95.50 167 ASP A C 1
ATOM 1381 O O . ASP A 1 167 ? 15.206 3.478 -18.213 1.00 95.50 167 ASP A O 1
ATOM 1385 N N . TYR A 1 168 ? 14.102 3.950 -16.306 1.00 96.62 168 TYR A N 1
ATOM 1386 C CA . TYR A 1 168 ? 15.059 3.293 -15.420 1.00 96.62 168 TYR A CA 1
ATOM 1387 C C . TYR A 1 168 ? 15.104 1.787 -15.690 1.00 96.62 168 TYR A C 1
ATOM 1389 O O . TYR A 1 168 ? 16.153 1.253 -16.053 1.00 96.62 168 TYR A O 1
ATOM 1397 N N . ALA A 1 169 ? 13.964 1.096 -15.604 1.00 96.38 169 ALA A N 1
ATOM 1398 C CA . ALA A 1 169 ? 13.895 -0.344 -15.834 1.00 96.38 169 ALA A CA 1
ATOM 1399 C C . ALA A 1 169 ? 14.448 -0.710 -17.219 1.00 96.38 169 ALA A C 1
ATOM 1401 O O . ALA A 1 169 ? 15.225 -1.653 -17.346 1.00 96.38 169 ALA A O 1
ATOM 1402 N N . TYR A 1 170 ? 14.128 0.068 -18.257 1.00 96.00 170 TYR A N 1
ATOM 1403 C CA . TYR A 1 170 ? 14.591 -0.185 -19.621 1.00 96.00 170 TYR A CA 1
ATOM 1404 C C . TYR A 1 170 ? 16.118 -0.094 -19.752 1.00 96.00 170 TYR A C 1
ATOM 1406 O O . TYR A 1 170 ? 16.715 -0.902 -20.466 1.00 96.00 170 TYR A O 1
ATOM 1414 N N . LYS A 1 171 ? 16.753 0.855 -19.050 1.00 96.75 171 LYS A N 1
ATOM 1415 C CA . LYS A 1 171 ? 18.218 1.014 -19.008 1.00 96.75 171 LYS A CA 1
ATOM 1416 C C . LYS A 1 171 ? 18.905 -0.046 -18.138 1.00 96.75 171 LYS A C 1
ATOM 1418 O O . LYS A 1 171 ? 20.056 -0.381 -18.398 1.00 96.75 171 LYS A O 1
ATOM 1423 N N . HIS A 1 172 ? 18.199 -0.605 -17.156 1.00 95.06 172 HIS A N 1
ATOM 1424 C CA . HIS A 1 172 ? 18.744 -1.510 -16.141 1.00 95.06 172 HIS A CA 1
ATOM 1425 C C . HIS A 1 172 ? 18.186 -2.939 -16.256 1.00 95.06 172 HIS A C 1
ATOM 1427 O O . HIS A 1 172 ? 17.686 -3.514 -15.297 1.00 95.06 172 HIS A O 1
ATOM 1433 N N . GLY A 1 173 ? 18.277 -3.539 -17.448 1.00 94.44 173 GLY A N 1
ATOM 1434 C CA . GLY A 1 173 ? 17.943 -4.959 -17.643 1.00 94.44 173 GLY A CA 1
ATOM 1435 C C . GLY A 1 173 ? 16.470 -5.257 -17.945 1.00 94.44 173 GLY A C 1
ATOM 1436 O O . GLY A 1 173 ? 16.080 -6.421 -17.980 1.00 94.44 173 GLY A O 1
ATOM 1437 N N . LYS A 1 174 ? 15.659 -4.226 -18.224 1.00 95.81 174 LYS A N 1
ATOM 1438 C CA . LYS A 1 174 ? 14.240 -4.301 -18.633 1.00 95.81 174 LYS A CA 1
ATOM 1439 C C . LYS A 1 174 ? 13.299 -4.908 -17.589 1.00 95.81 174 LYS A C 1
ATOM 1441 O O . LYS A 1 174 ? 12.137 -5.168 -17.900 1.00 95.81 174 LYS A O 1
ATOM 1446 N N . SER A 1 175 ? 13.782 -5.117 -16.370 1.00 94.56 175 SER A N 1
ATOM 1447 C CA . SER A 1 175 ? 13.009 -5.622 -15.243 1.00 94.56 175 SER A CA 1
ATOM 1448 C C . SER A 1 175 ? 13.392 -4.858 -13.981 1.00 94.56 175 SER A C 1
ATOM 1450 O O . SER A 1 175 ? 14.561 -4.537 -13.794 1.00 94.56 175 SER A O 1
ATOM 1452 N N . LEU A 1 176 ? 12.427 -4.588 -13.108 1.00 95.31 176 LEU A N 1
ATOM 1453 C CA . LEU A 1 176 ? 12.634 -3.840 -11.873 1.00 95.31 176 LEU A CA 1
ATOM 1454 C C . LEU A 1 176 ? 11.740 -4.389 -10.760 1.00 95.31 176 LEU A C 1
ATOM 1456 O O . LEU A 1 176 ? 10.559 -4.641 -10.991 1.00 95.31 176 LEU A O 1
ATOM 1460 N N . LYS A 1 177 ? 12.295 -4.573 -9.558 1.00 94.50 177 LYS A N 1
ATOM 1461 C CA . LYS A 1 177 ? 11.505 -4.894 -8.364 1.00 94.50 177 LYS A CA 1
ATOM 1462 C C . LYS A 1 177 ? 10.938 -3.600 -7.778 1.00 94.50 177 LYS A C 1
ATOM 1464 O O . LYS A 1 177 ? 11.703 -2.666 -7.540 1.00 94.50 177 LYS A O 1
ATOM 1469 N N . LEU A 1 178 ? 9.633 -3.569 -7.530 1.00 94.25 178 LEU A N 1
ATOM 1470 C CA . LEU A 1 178 ? 8.935 -2.478 -6.853 1.00 94.25 178 LEU A CA 1
ATOM 1471 C C . LEU A 1 178 ? 8.263 -2.998 -5.579 1.00 94.25 178 LEU A C 1
ATOM 1473 O O . LEU A 1 178 ? 7.932 -4.180 -5.484 1.00 94.25 178 LEU A O 1
ATOM 1477 N N . TYR A 1 179 ? 8.020 -2.094 -4.635 1.00 94.06 179 TYR A N 1
ATOM 1478 C CA . TYR A 1 179 ? 7.195 -2.341 -3.459 1.00 94.06 179 TYR A CA 1
ATOM 1479 C C . TYR A 1 179 ? 5.890 -1.561 -3.583 1.00 94.06 179 TYR A C 1
ATOM 1481 O O . TYR A 1 179 ? 5.898 -0.331 -3.680 1.00 94.06 179 TYR A O 1
ATOM 1489 N N . ARG A 1 180 ? 4.769 -2.279 -3.555 1.00 91.81 180 ARG A N 1
ATOM 149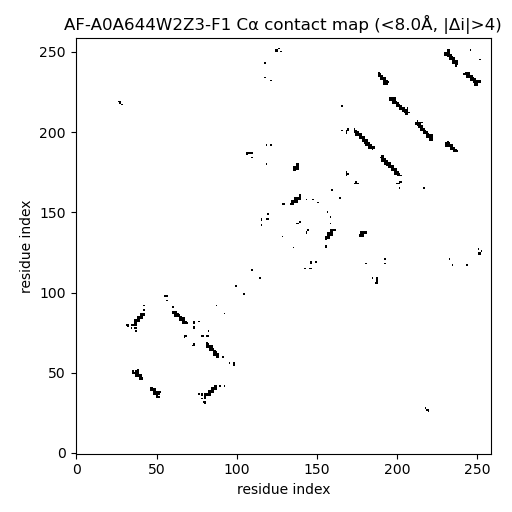0 C CA . ARG A 1 180 ? 3.429 -1.700 -3.471 1.00 91.81 180 ARG A CA 1
ATOM 1491 C C . ARG A 1 180 ? 3.033 -1.556 -2.018 1.00 91.81 180 ARG A C 1
ATOM 1493 O O . ARG A 1 180 ? 2.926 -2.561 -1.326 1.00 91.81 180 ARG A O 1
ATOM 1500 N N . VAL A 1 181 ? 2.754 -0.339 -1.571 1.00 92.31 181 VAL A N 1
ATOM 1501 C CA . VAL A 1 181 ? 2.218 -0.108 -0.225 1.00 92.31 181 VAL A CA 1
ATOM 1502 C C . VAL A 1 181 ? 0.699 -0.020 -0.310 1.00 92.31 181 VAL A C 1
ATOM 1504 O O . VAL A 1 181 ? 0.168 0.813 -1.042 1.00 92.31 181 VAL A O 1
ATOM 1507 N N . THR A 1 182 ? 0.005 -0.883 0.428 1.00 89.75 182 THR A N 1
ATOM 1508 C CA . THR A 1 182 ? -1.461 -0.899 0.529 1.00 89.75 182 THR A CA 1
ATOM 1509 C C . THR A 1 182 ? -1.902 -0.834 1.982 1.00 89.75 182 THR A C 1
ATOM 1511 O O . THR A 1 182 ? -1.122 -1.103 2.897 1.00 89.75 182 THR A O 1
ATOM 1514 N N . HIS A 1 183 ? -3.170 -0.488 2.195 1.00 91.81 183 HIS A N 1
ATOM 1515 C CA . HIS A 1 183 ? -3.777 -0.485 3.517 1.00 91.81 183 HIS A CA 1
ATOM 1516 C C . HIS A 1 183 ? -5.140 -1.168 3.509 1.00 91.81 183 HIS A C 1
ATOM 1518 O O . HIS A 1 183 ? -5.822 -1.203 2.486 1.00 91.81 183 HIS A O 1
ATOM 1524 N N . LYS A 1 184 ? -5.537 -1.671 4.676 1.00 86.50 184 LYS A N 1
ATOM 1525 C CA . LYS A 1 184 ? -6.882 -2.167 4.955 1.00 86.50 184 LYS A CA 1
ATOM 1526 C C . LYS A 1 184 ? -7.331 -1.632 6.311 1.00 86.50 184 LYS A C 1
ATOM 1528 O O . LYS A 1 184 ? -6.724 -1.954 7.330 1.00 86.50 184 LYS A O 1
ATOM 1533 N N . GLN A 1 185 ? -8.388 -0.826 6.327 1.00 84.81 185 GLN A N 1
ATOM 1534 C CA . GLN A 1 185 ? -9.028 -0.409 7.574 1.00 84.81 185 GLN A CA 1
ATOM 1535 C C . GLN A 1 185 ? -9.841 -1.589 8.119 1.00 84.81 185 GLN A C 1
ATOM 1537 O O . GLN A 1 185 ? -10.677 -2.157 7.420 1.00 84.81 185 GLN A O 1
ATOM 1542 N N . ILE A 1 186 ? -9.511 -2.026 9.334 1.00 82.81 186 ILE A N 1
ATOM 1543 C CA . ILE A 1 186 ? -10.180 -3.141 10.016 1.00 82.81 186 ILE A CA 1
ATOM 1544 C C . ILE A 1 186 ? -11.311 -2.597 10.896 1.00 82.81 186 ILE A C 1
ATOM 1546 O O . ILE A 1 186 ? -12.398 -3.171 10.941 1.00 82.81 186 ILE A O 1
ATOM 1550 N N . SER A 1 187 ? -11.059 -1.467 11.555 1.00 79.62 187 SER A N 1
ATOM 1551 C CA . SER A 1 187 ? -11.997 -0.686 12.367 1.00 79.62 187 SER A CA 1
ATOM 1552 C C . SER A 1 187 ? -11.574 0.785 12.378 1.00 79.62 187 SER A C 1
ATOM 1554 O O . SER A 1 187 ? -10.510 1.136 11.872 1.00 79.62 187 SER A O 1
ATOM 1556 N N . ASN A 1 188 ? -12.382 1.663 12.980 1.00 82.12 188 ASN A N 1
ATOM 1557 C CA . ASN A 1 188 ? -12.067 3.098 13.102 1.00 82.12 188 ASN A CA 1
ATOM 1558 C C . ASN A 1 188 ? -10.744 3.372 13.838 1.00 82.12 188 ASN A C 1
ATOM 1560 O O . ASN A 1 188 ? -10.149 4.430 13.672 1.00 82.12 188 ASN A O 1
ATOM 1564 N N . ASP A 1 189 ? -10.296 2.427 14.657 1.00 86.56 189 ASP A N 1
ATOM 1565 C CA . ASP A 1 189 ? -9.074 2.498 15.448 1.00 86.56 189 ASP A CA 1
ATOM 1566 C C . ASP A 1 189 ? -8.033 1.455 15.036 1.00 86.56 189 ASP A C 1
ATOM 1568 O O . ASP A 1 189 ? -7.021 1.347 15.714 1.00 86.56 189 ASP A O 1
ATOM 1572 N N . THR A 1 190 ? -8.243 0.684 13.960 1.00 86.94 190 THR A N 1
ATOM 1573 C CA . THR A 1 190 ? -7.303 -0.368 13.541 1.00 86.94 190 THR A CA 1
ATOM 1574 C C . THR A 1 190 ? -7.100 -0.372 12.032 1.00 86.94 190 THR A C 1
ATOM 1576 O O . THR A 1 190 ? -8.050 -0.528 11.263 1.00 86.94 190 THR A O 1
ATOM 1579 N N . ILE A 1 191 ? -5.842 -0.266 11.602 1.00 91.31 191 ILE A N 1
ATOM 1580 C CA . ILE A 1 191 ? -5.444 -0.264 10.190 1.00 91.31 191 ILE A CA 1
ATOM 1581 C C . ILE A 1 191 ? -4.264 -1.197 9.982 1.00 91.31 191 ILE A C 1
ATOM 1583 O O . ILE A 1 191 ? -3.253 -1.118 10.676 1.00 91.31 191 ILE A O 1
ATOM 1587 N N . ASP A 1 192 ? -4.372 -2.030 8.959 1.00 91.12 192 ASP A N 1
ATOM 1588 C CA . ASP A 1 192 ? -3.297 -2.896 8.506 1.00 91.12 192 ASP A CA 1
ATOM 1589 C C . ASP A 1 192 ? -2.596 -2.267 7.291 1.00 91.12 192 ASP A C 1
ATOM 1591 O O . ASP A 1 192 ? -3.261 -1.785 6.374 1.00 91.12 192 ASP A O 1
ATOM 1595 N N . ILE A 1 193 ? -1.259 -2.284 7.270 1.00 93.88 193 ILE A N 1
ATOM 1596 C CA . ILE A 1 193 ? -0.413 -1.859 6.143 1.00 93.88 193 ILE A CA 1
ATOM 1597 C C . ILE A 1 193 ? 0.345 -3.069 5.602 1.00 93.88 193 ILE A C 1
ATOM 1599 O O . ILE A 1 193 ? 0.903 -3.844 6.380 1.00 93.88 193 ILE A O 1
ATOM 1603 N N . ASN A 1 194 ? 0.389 -3.205 4.275 1.00 90.88 194 ASN A N 1
ATOM 1604 C CA . ASN A 1 194 ? 1.048 -4.313 3.581 1.00 90.88 194 ASN A CA 1
ATOM 1605 C C . ASN A 1 194 ? 1.940 -3.812 2.444 1.00 90.88 194 ASN A C 1
ATOM 1607 O O . ASN A 1 194 ? 1.600 -2.854 1.748 1.00 90.88 194 ASN A O 1
ATOM 1611 N N . PHE A 1 195 ? 3.050 -4.508 2.234 1.00 90.75 195 PHE A N 1
ATOM 1612 C CA . PHE A 1 195 ? 4.039 -4.279 1.197 1.00 90.75 195 PHE A CA 1
ATOM 1613 C C . PHE A 1 195 ? 4.054 -5.470 0.239 1.00 90.75 195 PHE A C 1
ATOM 1615 O O . PHE A 1 195 ? 4.633 -6.518 0.517 1.00 90.75 195 PHE A O 1
ATOM 1622 N N . GLY A 1 196 ? 3.431 -5.295 -0.921 1.00 87.94 196 GLY A N 1
ATOM 1623 C CA . GLY A 1 196 ? 3.452 -6.279 -1.995 1.00 87.94 196 GLY A CA 1
ATOM 1624 C C . GLY A 1 196 ? 4.734 -6.189 -2.818 1.00 87.94 196 GLY A C 1
ATOM 1625 O O . GLY A 1 196 ? 5.113 -5.106 -3.269 1.00 87.94 196 GLY A O 1
ATOM 1626 N N . ASP A 1 197 ? 5.368 -7.333 -3.063 1.00 86.19 197 ASP A N 1
ATOM 1627 C CA . ASP A 1 197 ? 6.471 -7.444 -4.013 1.00 86.19 197 ASP A CA 1
ATOM 1628 C C . ASP A 1 197 ? 5.929 -7.482 -5.449 1.00 86.19 197 ASP A C 1
ATOM 1630 O O . ASP A 1 197 ? 5.219 -8.410 -5.853 1.00 86.19 197 ASP A O 1
ATOM 1634 N N . LEU A 1 198 ? 6.309 -6.477 -6.237 1.00 89.00 198 LEU A N 1
ATOM 1635 C CA . LEU A 1 198 ? 5.988 -6.382 -7.655 1.00 89.00 198 LEU A CA 1
ATOM 1636 C C . LEU A 1 198 ? 7.243 -6.533 -8.505 1.00 89.00 198 LEU A C 1
ATOM 1638 O O . LEU A 1 198 ? 8.298 -5.972 -8.207 1.00 89.00 198 LEU A O 1
ATOM 1642 N N . ALA A 1 199 ? 7.101 -7.213 -9.635 1.00 89.94 199 ALA A N 1
ATOM 1643 C CA . ALA A 1 199 ? 8.075 -7.162 -10.713 1.00 89.94 199 ALA A CA 1
ATOM 1644 C C . ALA A 1 199 ? 7.489 -6.391 -11.901 1.00 89.94 199 ALA A C 1
ATOM 1646 O O . ALA A 1 199 ? 6.498 -6.807 -12.499 1.00 89.94 199 ALA A O 1
ATOM 1647 N N . LEU A 1 200 ? 8.131 -5.278 -12.249 1.00 92.06 200 LEU A N 1
ATOM 1648 C CA . LEU A 1 200 ? 7.880 -4.502 -13.456 1.00 92.06 200 LEU A CA 1
ATOM 1649 C C . LEU A 1 200 ? 8.785 -5.017 -14.577 1.00 92.06 200 LEU A C 1
ATOM 1651 O O . LEU A 1 200 ? 10.002 -5.017 -14.428 1.00 92.06 200 LEU A O 1
ATOM 1655 N N . LYS A 1 201 ? 8.212 -5.400 -15.718 1.00 94.69 201 LYS A N 1
ATOM 1656 C CA . LYS A 1 201 ? 8.930 -5.745 -16.953 1.00 94.69 201 LYS A CA 1
ATOM 1657 C C . LYS A 1 201 ? 8.546 -4.787 -18.070 1.00 94.69 201 LYS A C 1
ATOM 1659 O O . LYS A 1 201 ? 7.364 -4.643 -18.377 1.00 94.69 201 LYS A O 1
ATOM 1664 N N . VAL A 1 202 ? 9.537 -4.185 -18.721 1.00 91.81 202 VAL A N 1
ATOM 1665 C CA . VAL A 1 202 ? 9.319 -3.134 -19.726 1.00 91.81 202 VAL A CA 1
ATOM 1666 C C . VAL A 1 202 ? 9.865 -3.496 -21.099 1.00 91.81 202 VAL A C 1
ATOM 1668 O O . VAL A 1 202 ? 10.895 -4.159 -21.237 1.00 91.81 202 VAL A O 1
ATOM 1671 N N . LYS A 1 203 ? 9.180 -3.037 -22.147 1.00 93.25 203 LYS A N 1
ATOM 1672 C CA . LYS A 1 203 ? 9.574 -3.246 -23.545 1.00 93.25 203 LYS A CA 1
ATOM 1673 C C . LYS A 1 203 ? 9.292 -1.997 -24.376 1.00 93.25 203 LYS A C 1
ATOM 1675 O O . LYS A 1 203 ? 8.272 -1.345 -24.190 1.00 93.25 203 LYS A O 1
ATOM 1680 N N . LYS A 1 204 ? 10.174 -1.698 -25.332 1.00 91.62 204 LYS A N 1
ATOM 1681 C CA . LYS A 1 204 ? 9.910 -0.765 -26.440 1.00 91.62 204 LYS A CA 1
ATOM 1682 C C . LYS A 1 204 ? 9.652 -1.587 -27.697 1.00 91.62 204 LYS A C 1
ATOM 1684 O O . LYS A 1 204 ? 10.330 -2.589 -27.917 1.00 91.62 204 LYS A O 1
ATOM 1689 N N . GLY A 1 205 ? 8.678 -1.183 -28.494 1.00 89.69 205 GLY A N 1
ATOM 1690 C CA . GLY A 1 205 ? 8.232 -1.923 -29.673 1.00 89.69 205 GLY A CA 1
ATOM 1691 C C . GLY A 1 205 ? 6.890 -1.393 -30.144 1.00 89.69 205 GLY A C 1
ATOM 1692 O O . GLY A 1 205 ? 6.322 -0.535 -29.489 1.00 89.69 205 GLY A O 1
ATOM 1693 N N . ILE A 1 206 ? 6.387 -1.879 -31.272 1.00 85.81 206 ILE A N 1
ATOM 1694 C CA . ILE A 1 206 ? 5.059 -1.500 -31.756 1.00 85.81 206 ILE A CA 1
ATOM 1695 C C . ILE A 1 206 ? 4.052 -2.502 -31.205 1.00 85.81 206 ILE A C 1
ATOM 1697 O O . ILE A 1 206 ? 4.187 -3.707 -31.420 1.00 85.81 206 ILE A O 1
ATOM 1701 N N . PHE A 1 207 ? 3.042 -2.000 -30.509 1.00 81.00 207 PHE A N 1
ATOM 1702 C CA . PHE A 1 207 ? 2.009 -2.807 -29.885 1.00 81.00 207 PHE A CA 1
ATOM 1703 C C . PHE A 1 207 ? 0.628 -2.272 -30.273 1.00 81.00 207 PHE A C 1
ATOM 1705 O O . PHE A 1 207 ? 0.433 -1.064 -30.381 1.00 81.00 207 PHE A O 1
ATOM 1712 N N . PHE A 1 208 ? -0.328 -3.182 -30.474 1.00 81.31 208 PHE A N 1
ATOM 1713 C CA . PHE A 1 208 ? -1.687 -2.858 -30.938 1.00 81.31 208 PHE A CA 1
ATOM 1714 C C . PHE A 1 208 ? -2.781 -3.149 -29.902 1.00 81.31 208 PHE A C 1
ATOM 1716 O O . PHE A 1 208 ? -3.958 -2.866 -30.125 1.00 81.31 208 PHE A O 1
ATOM 1723 N N . LYS A 1 209 ? -2.417 -3.747 -28.764 1.00 74.00 209 LYS A N 1
ATOM 1724 C CA . LYS A 1 209 ? -3.368 -4.056 -27.696 1.00 74.00 209 LYS A CA 1
ATOM 1725 C C . LYS A 1 209 ? -3.869 -2.755 -27.061 1.00 74.00 209 LYS A C 1
ATOM 1727 O O . LYS A 1 209 ? -3.062 -1.974 -26.589 1.00 74.00 209 LYS A O 1
ATOM 1732 N N . ASN A 1 210 ? -5.181 -2.537 -27.013 1.00 74.81 210 ASN A N 1
ATOM 1733 C CA . ASN A 1 210 ? -5.777 -1.276 -26.538 1.00 74.81 210 ASN A CA 1
ATOM 1734 C C . ASN A 1 210 ? -5.346 -0.039 -27.362 1.00 74.81 210 ASN A C 1
ATOM 1736 O O . ASN A 1 210 ? -5.314 1.071 -26.841 1.00 74.81 210 ASN A O 1
ATOM 1740 N N . GLY A 1 211 ? -5.022 -0.226 -28.648 1.00 79.56 211 GLY A N 1
ATOM 1741 C CA . GLY A 1 211 ? -4.571 0.839 -29.548 1.00 79.56 211 GLY A CA 1
ATOM 1742 C C . GLY A 1 211 ? -3.071 0.797 -29.842 1.00 79.56 211 GLY A C 1
ATOM 1743 O O . GLY A 1 211 ? -2.330 -0.022 -29.291 1.00 79.56 211 GLY A O 1
ATOM 1744 N N . LEU A 1 212 ? -2.628 1.670 -30.752 1.00 83.19 212 LEU A N 1
ATOM 1745 C CA . LEU A 1 212 ? -1.222 1.787 -31.140 1.00 83.19 212 LEU A CA 1
ATOM 1746 C C . LEU A 1 212 ? -0.413 2.449 -30.020 1.00 83.19 212 LEU A C 1
ATOM 1748 O O . LEU A 1 212 ? -0.650 3.604 -29.676 1.00 83.19 212 LEU A O 1
ATOM 1752 N N . HIS A 1 213 ? 0.579 1.735 -29.501 1.00 83.44 213 HIS A N 1
ATOM 1753 C CA . HIS A 1 213 ? 1.509 2.250 -28.503 1.00 83.44 213 HIS A CA 1
ATOM 1754 C C . HIS A 1 213 ? 2.924 1.704 -28.723 1.00 83.44 213 HIS A C 1
ATOM 1756 O O . HIS A 1 213 ? 3.120 0.664 -29.353 1.00 83.44 213 HIS A O 1
ATOM 1762 N N . PHE A 1 214 ? 3.924 2.433 -28.215 1.00 89.62 214 PHE A N 1
ATOM 1763 C CA . PHE A 1 214 ? 5.344 2.171 -28.503 1.00 89.62 214 PHE A CA 1
ATOM 1764 C C . PHE A 1 214 ? 6.140 1.597 -27.315 1.00 89.62 214 PHE A C 1
ATOM 1766 O O . PHE A 1 214 ? 7.355 1.374 -27.394 1.00 89.62 214 PHE A O 1
ATOM 1773 N N . ARG A 1 215 ? 5.467 1.419 -26.175 1.00 90.00 215 ARG A N 1
ATOM 1774 C CA . ARG A 1 215 ? 6.049 1.042 -24.884 1.00 90.00 215 ARG A CA 1
ATOM 1775 C C . ARG A 1 215 ? 5.064 0.166 -24.118 1.00 90.00 215 ARG A C 1
ATOM 1777 O O . ARG A 1 215 ? 3.929 0.577 -23.940 1.00 90.00 215 ARG A O 1
ATOM 1784 N N . GLU A 1 216 ? 5.496 -0.993 -23.639 1.00 87.62 216 GLU A N 1
ATOM 1785 C CA . GLU A 1 216 ? 4.687 -1.884 -22.799 1.00 87.62 216 GLU A CA 1
ATOM 1786 C C . GLU A 1 216 ? 5.338 -2.005 -21.415 1.00 87.62 216 GLU A C 1
ATOM 1788 O O . GLU A 1 216 ? 6.540 -2.269 -21.318 1.00 87.62 216 GLU A O 1
ATOM 1793 N N . ALA A 1 217 ? 4.546 -1.827 -20.358 1.00 87.19 217 ALA A N 1
ATOM 1794 C CA . ALA A 1 217 ? 4.924 -2.061 -18.968 1.00 87.19 217 ALA A CA 1
ATOM 1795 C C . ALA A 1 217 ? 4.015 -3.152 -18.395 1.00 87.19 217 ALA A C 1
ATOM 1797 O O . ALA A 1 217 ? 2.795 -3.016 -18.400 1.00 87.19 217 ALA A O 1
ATOM 1798 N N . ASN A 1 218 ? 4.608 -4.249 -17.933 1.00 87.31 218 ASN A N 1
ATOM 1799 C CA . ASN A 1 218 ? 3.889 -5.379 -17.359 1.00 87.31 218 ASN A CA 1
ATOM 1800 C C . ASN A 1 218 ? 4.259 -5.507 -15.883 1.00 87.31 218 ASN A C 1
ATOM 1802 O O . ASN A 1 218 ? 5.439 -5.650 -15.566 1.00 87.31 218 ASN A O 1
ATOM 1806 N N . TYR A 1 219 ? 3.260 -5.506 -15.010 1.00 86.00 219 TYR A N 1
ATOM 1807 C CA . TYR A 1 219 ? 3.429 -5.692 -13.574 1.00 86.00 219 TYR A CA 1
ATOM 1808 C C . TYR A 1 219 ? 2.975 -7.104 -13.208 1.00 86.00 219 TYR A C 1
ATOM 1810 O O . TYR A 1 219 ? 1.916 -7.554 -13.643 1.00 86.00 219 TYR A O 1
ATOM 1818 N N . SER A 1 220 ? 3.779 -7.818 -12.428 1.00 81.81 220 SER A N 1
ATOM 1819 C CA . SER A 1 220 ? 3.422 -9.132 -11.892 1.00 81.81 220 SER A CA 1
ATOM 1820 C C . SER A 1 220 ? 3.627 -9.158 -10.386 1.00 81.81 220 SER A C 1
ATOM 1822 O O . SER A 1 220 ? 4.670 -8.712 -9.907 1.00 81.81 220 SER A O 1
ATOM 1824 N N . ILE A 1 221 ? 2.650 -9.706 -9.669 1.00 76.19 221 ILE A N 1
ATOM 1825 C CA . ILE A 1 221 ? 2.654 -9.844 -8.211 1.00 76.19 221 ILE A CA 1
ATOM 1826 C C . ILE A 1 221 ? 3.251 -11.208 -7.853 1.00 76.19 221 ILE A C 1
ATOM 1828 O O . ILE A 1 221 ? 2.918 -12.215 -8.483 1.00 76.19 221 ILE A O 1
ATOM 1832 N N . ALA A 1 222 ? 4.125 -11.257 -6.849 1.00 63.19 222 ALA A N 1
ATOM 1833 C CA . ALA A 1 222 ? 4.556 -12.523 -6.266 1.00 63.19 222 ALA A CA 1
ATOM 1834 C C . ALA A 1 222 ? 3.474 -13.041 -5.298 1.00 63.19 222 ALA A C 1
ATOM 1836 O O . ALA A 1 222 ? 3.232 -12.439 -4.255 1.00 63.19 222 ALA A O 1
ATOM 1837 N N . CYS A 1 223 ? 2.806 -14.148 -5.631 1.00 55.84 223 CYS A N 1
ATOM 1838 C CA . CYS A 1 223 ? 1.810 -14.755 -4.744 1.00 55.84 223 CYS A CA 1
ATOM 1839 C C . CYS A 1 223 ? 2.499 -15.565 -3.629 1.00 55.84 223 CYS A C 1
ATOM 1841 O O . CYS A 1 223 ? 3.062 -16.627 -3.894 1.00 55.84 223 CYS A O 1
ATOM 1843 N N . GLY A 1 224 ? 2.434 -15.083 -2.384 1.00 53.88 224 GLY A N 1
ATOM 1844 C CA . GLY A 1 224 ? 2.743 -15.864 -1.179 1.00 53.88 224 GLY A CA 1
ATOM 1845 C C . GLY A 1 224 ? 1.521 -16.676 -0.732 1.00 53.88 224 GLY A C 1
ATOM 1846 O O . GLY A 1 224 ? 0.396 -16.204 -0.855 1.00 53.88 224 GLY A O 1
ATOM 1847 N N . GLY A 1 225 ? 1.720 -17.917 -0.279 1.00 51.53 225 GLY A N 1
ATOM 1848 C CA . GLY A 1 225 ? 0.638 -18.868 0.028 1.00 51.53 225 GLY A CA 1
ATOM 1849 C C . GLY A 1 225 ? -0.379 -18.410 1.091 1.00 51.53 225 GLY A C 1
ATOM 1850 O O . GLY A 1 225 ? -0.165 -17.463 1.837 1.00 51.53 225 GLY A O 1
ATOM 1851 N N . THR A 1 226 ? -1.500 -19.129 1.188 1.00 50.41 226 THR A N 1
ATOM 1852 C CA . THR A 1 226 ? -2.715 -18.750 1.941 1.00 50.41 226 THR A CA 1
ATOM 1853 C C . THR A 1 226 ? -2.707 -19.118 3.437 1.00 50.41 226 THR A C 1
ATOM 1855 O O . THR A 1 226 ? -3.759 -19.431 3.998 1.00 50.41 226 THR A O 1
ATOM 1858 N N . ASN A 1 227 ? -1.551 -19.123 4.107 1.00 50.44 227 ASN A N 1
ATOM 1859 C CA . ASN A 1 227 ? -1.449 -19.532 5.518 1.00 50.44 227 ASN A CA 1
ATOM 1860 C C . ASN A 1 227 ? -1.860 -18.408 6.483 1.00 50.44 227 ASN A C 1
ATOM 1862 O O . ASN A 1 227 ? -1.029 -17.866 7.201 1.00 50.44 227 ASN A O 1
ATOM 1866 N N . GLY A 1 228 ? -3.156 -18.089 6.515 1.00 64.56 228 GLY A N 1
ATOM 1867 C CA . GLY A 1 228 ? -3.719 -17.069 7.401 1.00 64.56 228 GLY A CA 1
ATOM 1868 C C . GLY A 1 228 ? -3.295 -15.644 7.027 1.00 64.56 228 GLY A C 1
ATOM 1869 O O . GLY A 1 228 ? -2.193 -15.391 6.553 1.00 64.56 228 GLY A O 1
ATOM 1870 N N . TYR A 1 229 ? -4.196 -14.681 7.214 1.00 78.81 229 TYR A N 1
ATOM 1871 C CA . TYR A 1 229 ? -3.868 -13.281 6.963 1.00 78.81 229 TYR A CA 1
ATOM 1872 C C . TYR A 1 229 ? -3.086 -12.703 8.145 1.00 78.81 229 TYR A C 1
ATOM 1874 O O . TYR A 1 229 ? -3.628 -12.579 9.245 1.00 78.81 229 TYR A O 1
ATOM 1882 N N . ILE A 1 230 ? -1.831 -12.328 7.906 1.00 81.69 230 ILE A N 1
ATOM 1883 C CA . ILE A 1 230 ? -1.006 -11.562 8.841 1.00 81.69 230 ILE A CA 1
ATOM 1884 C C . ILE A 1 230 ? -0.473 -10.350 8.073 1.00 81.69 230 ILE A C 1
ATOM 1886 O O . ILE A 1 230 ? 0.196 -10.555 7.058 1.00 81.69 230 ILE A O 1
ATOM 1890 N N . PRO A 1 231 ? -0.773 -9.111 8.506 1.00 88.75 231 PRO A N 1
ATOM 1891 C CA . PRO A 1 231 ? -0.295 -7.929 7.810 1.00 88.75 231 PRO A CA 1
ATOM 1892 C C . PRO A 1 231 ? 1.194 -7.689 8.064 1.00 88.75 231 PRO A C 1
ATOM 1894 O O . PRO A 1 231 ? 1.754 -8.202 9.035 1.00 88.75 231 PRO A O 1
ATOM 1897 N N . ASP A 1 232 ? 1.836 -6.848 7.256 1.00 90.00 232 ASP A N 1
ATOM 1898 C CA . ASP A 1 232 ? 3.222 -6.444 7.536 1.00 90.00 232 ASP A CA 1
ATOM 1899 C C . ASP A 1 232 ? 3.309 -5.553 8.772 1.00 90.00 232 ASP A C 1
ATOM 1901 O O . ASP A 1 232 ? 4.186 -5.753 9.616 1.00 90.00 232 ASP A O 1
ATOM 1905 N N . PHE A 1 233 ? 2.350 -4.636 8.920 1.00 93.06 233 PHE A N 1
ATOM 1906 C CA . PHE A 1 233 ? 2.135 -3.872 10.143 1.00 93.06 233 PHE A CA 1
ATOM 1907 C C . PHE A 1 233 ? 0.651 -3.768 10.473 1.00 93.06 233 PHE A C 1
ATOM 1909 O O . PHE A 1 233 ? -0.164 -3.458 9.607 1.00 93.06 233 PHE A O 1
A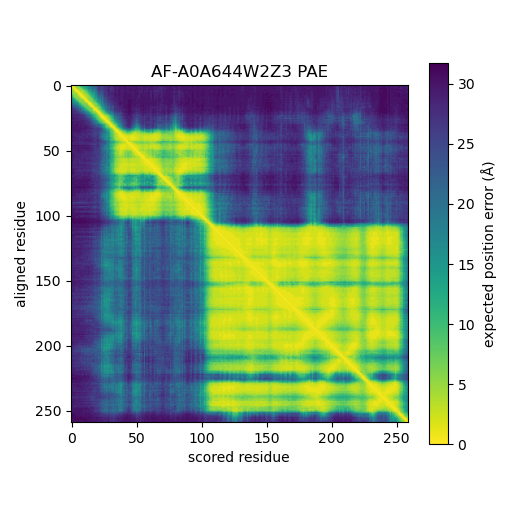TOM 1916 N N . ARG A 1 234 ? 0.322 -3.933 11.754 1.00 92.38 234 ARG A N 1
ATOM 1917 C CA . ARG A 1 234 ? -0.974 -3.567 12.327 1.00 92.38 234 ARG A CA 1
ATOM 1918 C C . ARG A 1 234 ? -0.820 -2.335 13.199 1.00 92.38 234 ARG A C 1
ATOM 1920 O O . ARG A 1 234 ? -0.083 -2.367 14.187 1.00 92.38 234 ARG A O 1
ATOM 1927 N N . PHE A 1 235 ? -1.542 -1.283 12.848 1.00 92.56 235 PHE A N 1
ATOM 1928 C CA . PHE A 1 235 ? -1.646 -0.050 13.607 1.00 92.56 235 PHE A CA 1
ATOM 1929 C C . PHE A 1 235 ? -2.939 -0.033 14.408 1.00 92.56 235 PHE A C 1
ATOM 1931 O O . PHE A 1 235 ? -3.997 -0.353 13.871 1.00 92.56 235 PHE A O 1
ATOM 1938 N N . VAL A 1 236 ? -2.849 0.389 15.666 1.00 91.25 236 VAL A N 1
ATOM 1939 C CA . VAL A 1 236 ? -4.008 0.698 16.504 1.00 91.25 236 VAL A CA 1
ATOM 1940 C C . VAL A 1 236 ? -3.909 2.126 17.017 1.00 91.25 236 VAL A C 1
ATOM 1942 O O . VAL A 1 236 ? -2.826 2.582 17.397 1.00 91.25 236 VAL A O 1
ATOM 1945 N N . TYR A 1 237 ? -5.031 2.837 16.997 1.00 89.44 237 TYR A N 1
ATOM 1946 C CA . TYR A 1 237 ? -5.138 4.174 17.547 1.00 89.44 237 TYR A CA 1
ATOM 1947 C C . TYR A 1 237 ? -5.136 4.122 19.071 1.00 89.44 237 TYR A C 1
ATOM 1949 O O . TYR A 1 237 ? -6.043 3.573 19.698 1.00 89.44 237 TYR A O 1
ATOM 1957 N N . ASP A 1 238 ? -4.11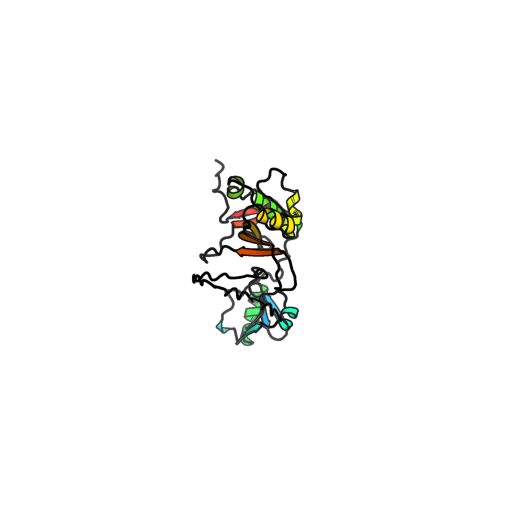8 4.720 19.673 1.00 85.12 238 ASP A N 1
ATOM 1958 C CA . ASP A 1 238 ? -4.041 4.901 21.109 1.00 85.12 238 ASP A CA 1
ATOM 1959 C C . ASP A 1 238 ? -4.663 6.246 21.494 1.00 85.12 238 ASP A C 1
ATOM 1961 O O . ASP A 1 238 ? -4.145 7.315 21.158 1.00 85.12 238 ASP A O 1
ATOM 1965 N N . LYS A 1 239 ? -5.778 6.175 22.225 1.00 87.25 239 LYS A N 1
ATOM 1966 C CA . LYS A 1 239 ? -6.531 7.341 22.696 1.00 87.25 239 LYS A CA 1
ATOM 1967 C C . LYS A 1 239 ? -5.809 8.116 23.797 1.00 87.25 239 LYS A C 1
ATOM 1969 O O . LYS A 1 239 ? -6.053 9.310 23.923 1.00 87.25 239 LYS A O 1
ATOM 1974 N N . GLU A 1 240 ? -4.936 7.477 24.574 1.00 86.44 240 GLU A N 1
ATOM 1975 C CA . GLU A 1 240 ? -4.194 8.144 25.651 1.00 86.44 240 GLU A CA 1
ATOM 1976 C C . GLU A 1 240 ? -3.105 9.049 25.079 1.00 86.44 240 GLU A C 1
ATOM 1978 O O . GLU A 1 240 ? -2.927 10.183 25.518 1.00 86.44 240 GLU A O 1
ATOM 1983 N N . THR A 1 241 ? -2.397 8.557 24.061 1.00 87.69 241 THR A N 1
ATOM 1984 C CA . THR A 1 241 ? -1.320 9.308 23.401 1.00 87.69 241 THR A CA 1
ATOM 1985 C C . THR A 1 241 ? -1.769 10.045 22.142 1.00 87.69 241 THR A C 1
ATOM 1987 O O . THR A 1 241 ? -0.952 10.736 21.535 1.00 87.69 241 THR A O 1
ATOM 1990 N N . ASN A 1 242 ? -3.042 9.913 21.753 1.00 87.31 242 ASN A N 1
ATOM 1991 C CA . ASN A 1 242 ? -3.635 10.490 20.544 1.00 87.31 242 ASN A CA 1
ATOM 1992 C C . ASN A 1 242 ? -2.819 10.159 19.276 1.00 87.31 242 ASN A C 1
ATOM 1994 O O . ASN A 1 242 ? -2.557 11.027 18.443 1.00 87.31 242 ASN A O 1
ATOM 1998 N N . ASN A 1 243 ? -2.341 8.912 19.176 1.00 90.12 243 ASN A N 1
ATOM 1999 C CA . ASN A 1 243 ? -1.365 8.483 18.173 1.00 90.12 243 ASN A CA 1
ATOM 2000 C C . ASN A 1 243 ? -1.593 7.037 17.709 1.00 90.12 243 ASN A C 1
ATOM 2002 O O . ASN A 1 243 ? -1.966 6.163 18.485 1.00 90.12 243 ASN A O 1
ATOM 2006 N N . TRP A 1 244 ? -1.271 6.748 16.446 1.00 92.25 244 TRP A N 1
ATOM 2007 C CA . TRP A 1 244 ? -1.306 5.386 15.902 1.00 92.25 244 TRP A CA 1
ATOM 2008 C C . TRP A 1 244 ? -0.025 4.617 16.241 1.00 92.25 244 TRP A C 1
ATOM 2010 O O . TRP A 1 244 ? 1.087 5.034 15.891 1.00 92.25 244 TRP A O 1
ATOM 2020 N N 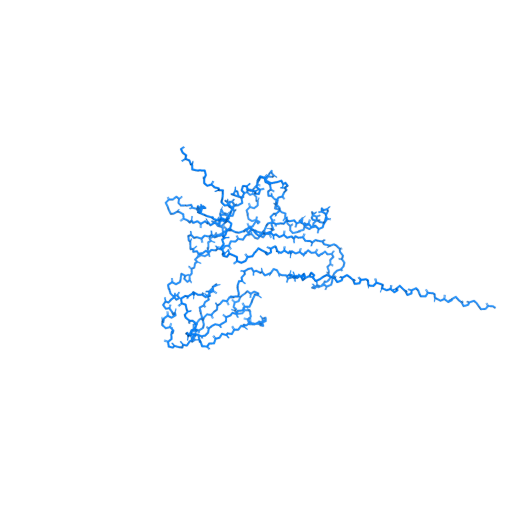. LYS A 1 245 ? -0.155 3.468 16.909 1.00 93.44 245 LYS A N 1
ATOM 2021 C CA . LYS A 1 245 ? 0.961 2.617 17.351 1.00 93.44 245 LYS A CA 1
ATOM 2022 C C . LYS A 1 245 ? 0.978 1.295 16.593 1.00 93.44 245 LYS A C 1
ATOM 2024 O O . LYS A 1 245 ? -0.067 0.703 16.357 1.00 93.44 245 LYS A O 1
ATOM 2029 N N . ILE A 1 246 ? 2.174 0.826 16.236 1.00 92.00 246 ILE A N 1
ATOM 2030 C CA . ILE A 1 246 ? 2.355 -0.507 15.651 1.00 92.00 246 ILE A CA 1
ATOM 2031 C C . ILE A 1 246 ? 2.239 -1.525 16.782 1.00 92.00 246 ILE A C 1
ATOM 2033 O O . ILE A 1 246 ? 3.051 -1.508 17.705 1.00 92.00 246 ILE A O 1
ATOM 2037 N N . ILE A 1 247 ? 1.255 -2.416 16.703 1.00 89.69 247 ILE A N 1
ATOM 2038 C CA . ILE A 1 247 ? 1.033 -3.457 17.714 1.00 89.69 247 ILE A CA 1
ATOM 2039 C C . ILE A 1 247 ? 1.463 -4.849 17.240 1.00 89.69 247 ILE A C 1
ATOM 2041 O O . ILE A 1 247 ? 1.719 -5.720 18.065 1.00 89.69 247 ILE A O 1
ATOM 2045 N N . GLY A 1 248 ? 1.618 -5.064 15.930 1.00 89.06 248 GLY A N 1
ATOM 2046 C CA . GLY A 1 248 ? 2.015 -6.360 15.377 1.00 89.06 248 GLY A CA 1
ATOM 2047 C C . GLY A 1 248 ? 2.283 -6.325 13.874 1.00 89.06 248 GLY A C 1
ATOM 2048 O O . GLY A 1 248 ? 2.313 -5.250 13.276 1.00 89.06 248 GLY A O 1
ATOM 2049 N N . GLY A 1 249 ? 2.454 -7.510 13.289 1.00 87.25 249 GLY A N 1
ATOM 2050 C CA . GLY A 1 249 ? 2.705 -7.730 11.863 1.00 87.25 249 GLY A CA 1
ATOM 2051 C C . GLY A 1 249 ? 4.043 -8.424 11.586 1.00 87.25 249 GLY A C 1
ATOM 2052 O O . GLY A 1 249 ? 4.873 -8.561 12.484 1.00 87.25 249 GLY A O 1
ATOM 2053 N N . ASN A 1 250 ? 4.241 -8.878 10.348 1.00 86.75 250 ASN A N 1
ATOM 2054 C CA . ASN A 1 250 ? 5.414 -9.665 9.940 1.00 86.75 250 ASN A CA 1
ATOM 2055 C C . ASN A 1 250 ? 6.717 -8.859 9.904 1.00 86.75 250 ASN A C 1
ATOM 2057 O O . ASN A 1 250 ? 7.797 -9.433 10.025 1.00 86.75 250 ASN A O 1
ATOM 2061 N N . CYS A 1 251 ? 6.629 -7.539 9.734 1.00 83.00 251 CYS A N 1
ATOM 2062 C CA . CYS A 1 251 ? 7.794 -6.664 9.629 1.00 83.00 251 CYS A CA 1
ATOM 2063 C C . CYS A 1 251 ? 8.152 -5.972 10.950 1.00 83.00 251 CYS A C 1
ATOM 2065 O O . CYS A 1 251 ? 9.088 -5.172 10.980 1.00 83.00 251 CYS A O 1
ATOM 2067 N N . LYS A 1 252 ? 7.428 -6.246 12.045 1.00 69.44 252 LYS A N 1
ATOM 2068 C CA . LYS A 1 252 ? 7.776 -5.709 13.365 1.00 69.44 252 LYS A CA 1
ATOM 2069 C C . LYS A 1 252 ? 9.124 -6.304 13.789 1.00 69.44 252 LYS A C 1
ATOM 2071 O O . LYS A 1 252 ? 9.287 -7.523 13.825 1.00 69.44 252 LYS A O 1
ATOM 2076 N N . THR A 1 253 ? 10.096 -5.453 14.111 1.00 56.78 253 THR A N 1
ATOM 2077 C CA . THR A 1 253 ? 11.335 -5.898 14.760 1.00 56.78 253 THR A CA 1
ATOM 2078 C C . THR A 1 253 ? 11.001 -6.545 16.110 1.00 56.78 253 THR A C 1
ATOM 2080 O O . THR A 1 253 ? 10.019 -6.142 16.742 1.00 56.78 253 THR A O 1
ATOM 2083 N N . PRO A 1 254 ? 11.780 -7.538 16.584 1.00 47.66 254 PRO A N 1
ATOM 2084 C CA . PRO A 1 254 ? 11.614 -8.042 17.943 1.00 47.66 254 PRO A CA 1
ATOM 2085 C C . PRO A 1 254 ? 11.682 -6.849 18.893 1.00 47.66 254 PRO A C 1
ATOM 2087 O O . PRO A 1 254 ? 12.566 -6.005 18.733 1.00 47.66 254 PRO A O 1
ATOM 2090 N N . GLU A 1 255 ? 10.731 -6.747 19.822 1.00 48.00 255 GLU A N 1
ATOM 2091 C CA . GLU A 1 255 ? 10.758 -5.711 20.850 1.00 48.00 255 GLU A CA 1
ATOM 2092 C C . GLU A 1 255 ? 12.126 -5.766 21.527 1.00 48.00 255 GLU A C 1
ATOM 2094 O O . GLU A 1 255 ? 12.475 -6.755 22.174 1.00 48.00 255 GLU A O 1
ATOM 2099 N N . TRP A 1 256 ? 12.928 -4.717 21.341 1.00 38.78 256 TRP A N 1
ATOM 2100 C CA . TRP A 1 256 ? 13.998 -4.446 22.278 1.00 38.78 256 TRP A CA 1
ATOM 2101 C C . TRP A 1 256 ? 13.260 -4.086 23.555 1.00 38.78 256 TRP A C 1
ATOM 2103 O O . TRP A 1 256 ? 12.698 -3.003 23.675 1.00 38.78 256 TRP A O 1
ATOM 2113 N N . THR A 1 257 ? 13.132 -5.063 24.448 1.00 31.16 257 THR A N 1
ATOM 2114 C CA . THR A 1 257 ? 12.710 -4.814 25.816 1.00 31.16 257 THR A CA 1
ATOM 2115 C C . THR A 1 257 ? 13.702 -3.812 26.379 1.00 31.16 257 THR A C 1
ATOM 2117 O O . THR A 1 257 ? 14.843 -4.189 26.664 1.00 31.16 257 THR A O 1
ATOM 2120 N N . ASP A 1 258 ? 13.286 -2.553 26.479 1.00 32.91 258 ASP A N 1
ATOM 2121 C CA . ASP A 1 258 ? 13.955 -1.576 27.321 1.00 32.91 258 ASP A CA 1
ATOM 2122 C C . ASP A 1 258 ? 14.012 -2.193 28.726 1.00 32.91 258 ASP A C 1
ATOM 2124 O O . ASP A 1 258 ? 12.985 -2.419 29.372 1.00 32.91 258 ASP A O 1
ATOM 2128 N N . LYS A 1 259 ? 15.219 -2.598 29.123 1.00 32.09 259 LYS A N 1
ATOM 2129 C CA . LYS A 1 259 ? 15.564 -2.945 30.500 1.00 32.09 259 LYS A CA 1
ATOM 2130 C C . LYS A 1 259 ? 16.017 -1.692 31.221 1.00 32.09 259 LYS A C 1
ATOM 2132 O O . LYS A 1 259 ? 16.786 -0.925 30.602 1.00 32.09 259 LYS A O 1
#

Secondary structure (DSSP, 8-state):
----------------------------SS---S--PEEEEEETTEEEEESS--TTS-GGGEEEEEEE-SHHHHHHH--TT-EEEEEE-GGGHHHHHHHHHHS-S--PPPPHHHHHHHHHHHHHH-HHHHHSSS-EEEPP-HHHHHHGGGS-TT-SEEE--HHHHHHHHHHTTTEEEEEEEEEEEEETTEEEEEEEEEEEEEEEEEE-TTS-EEEEEEEEE-----S----SEEEEEETTTTEEEEEE-TTPPP-----

Organism: NCBI:txid1076179